Protein AF-A0ABC9Y5V4-F1 (afdb_monomer)

Radius of gyration: 34.17 Å; Cα contacts (8 Å, |Δi|>4): 520; chains: 1; bounding box: 62×55×101 Å

Secondary structure (DSSP, 8-state):
----TTEEEEEE-STTTTTS--EEEEETT-SPEEEEETTTTEEEEEEE--GGGSSS--TT--EEEEEE-TTSSEEEEEETTS-EEEEETTT--EEEESSSS-S-SS-EEEEEE-TTSSEEEEEETTSEEEEEETTT--EEEEEE-SS--------SS------B-SS-EEEEEE-TTSSEEEEEETT--SEEEEE-GGGTS-----PPPTTPPPPBPPP--SS---------------S----PPPPPS-TT--PPP-S-HHHHHHHHTHHHHHHHHS-SS-----SS--SS-PEE-SSS-EEPPPP---S-S-----GGGGS---HHHHHHHHHHHHS--------

InterPro domains:
  IPR001680 WD40 repeat [PS50082] (101-142)
  IPR001680 WD40 repeat [SM00320] (94-133)
  IPR001680 WD40 repeat [SM00320] (156-195)
  IPR007319 WDR36/Utp21, C-terminal domain [PF04192] (247-340)
  IPR015943 WD40/YVTN repeat-like-containing domain superfamily [G3DSA:2.130.10.10] (13-156)
  IPR015943 WD40/YVTN repeat-like-containing domain superfamily [G3DSA:2.130.10.10] (157-197)
  IPR036322 WD40-repeat-containing domain superfamily [SSF50978] (25-206)
  IPR059156 WDR36/Utp21, second beta-propeller domain [PF25168] (9-158)

Nearest PDB structures (foldseek):
  7mq8-assembly1_LT  TM=5.407E-01  e=1.534E-35  Homo sapiens
  7mqa-assembly1_LT  TM=5.163E-01  e=3.799E-36  Homo sapiens
  6b3x-assembly1_A  TM=6.199E-01  e=1.266E-08  Homo sapiens
  8ro1-assembly1_s  TM=6.916E-01  e=1.952E-07  Caenorhabditis elegans
  6zqc-assembly1_JC  TM=6.531E-01  e=9.726E-06  Saccharomyces cerevisiae S288C

Foldseek 3Di:
DQPDVFFPDKDFEDQCLPPFFGMWTWGPQAQWIWTHRPVVRGTGPETQHDPVCPPPPDPRKGWAEKDAANNSQKIWTWMQQQWIWIAGRNPSDTPDTADPPHNDRGGWQEWDAENVQQWIWTFGQQQKIWIAGRVVSDTPDIDGHPGGDNYDDDDRPDDAADAAEPFAWNDWDADVVRQWIWTDGPPDPDIFIDGDPVVPDDDDGDHDDPPDDHYYDYTDDPPPPPCPPPPPPPVPPPDPPPDDDDDDPDPPDDDDDPDPPCVVVCVVCVVVVVVVPQDPDHPDDPPDDPPDFDWQPDPDTDGDDDDDDDDDDDDDPDPVVNPDDDPVNVLVVVCVVVVDRDDDDDD

Sequence (347 aa):
MIVSKRSMCYIAEVAHQSDWDSIVACHQGYITCTTWNYQKTSMGAHKLRPEEFSKHKPIDMYATAVDITSCGNFAVIGLSTGQVDVYNMQSGIHRGRYGKERAHEGAIRGVAVDGLNQLVITAGSEGLIKFWKFKTKDLVYSTELSSSPSGILLHRDSLIDCFLVDSAAVSLTMSPTGDFLASTHVDDLGIYLWSNRSLYSLVSLRPLPADYEPSVETLPSTCPVQDVDVTGAEETCDEMIEYVSPEQLGEQLVTLSSLPESRWKNLLSLDVIKKKNKPKEPPKVPKSAPFFIPTLPGLIPRYIAPEEENDTQSKVVNLGVLAQKSDFYIHLEEALSTNECIFSEGD

Mean predicted aligned error: 17.26 Å

Solvent-accessible surface area (backbone atoms only — not comparable to full-atom values): 21814 Å² total; per-residue (Å²): 132,88,88,59,98,48,61,71,44,70,40,74,44,74,72,38,34,88,81,40,40,26,25,45,36,27,27,68,83,30,52,50,28,40,30,22,22,68,80,76,72,38,80,34,95,39,70,42,58,68,74,91,49,73,87,54,81,67,84,93,48,21,40,55,23,57,31,60,35,62,75,40,49,37,34,42,39,24,21,44,68,7,35,35,40,33,29,32,43,81,78,46,46,78,76,51,58,34,46,95,86,42,62,34,88,28,30,24,32,17,39,38,60,36,73,80,63,52,43,33,42,38,30,17,49,76,12,37,40,38,33,27,32,53,85,82,33,44,80,74,47,76,48,81,48,100,54,58,54,84,58,60,83,76,63,83,87,64,86,90,83,71,71,38,58,94,51,60,73,76,48,77,48,70,41,97,86,61,52,37,39,39,39,30,37,62,99,49,94,60,77,33,68,44,73,46,61,71,81,83,43,93,73,84,88,67,87,78,60,95,83,67,76,59,55,76,49,80,78,69,65,90,65,81,73,71,84,68,81,73,77,63,81,72,78,72,82,75,64,83,77,75,88,73,80,76,84,76,97,42,97,90,60,86,86,78,78,92,65,68,62,66,69,57,59,44,58,80,42,39,70,59,51,52,61,69,70,48,66,94,66,74,79,82,77,62,98,75,67,69,93,67,78,58,64,49,93,58,100,66,82,42,72,66,80,87,74,87,80,79,93,81,78,85,92,73,82,65,74,76,76,74,60,86,70,51,75,68,54,52,53,52,55,51,23,70,73,68,77,54,85,81,84,78,87,77,135

Organism: Grus japonensis (NCBI:txid30415)

pLDDT: mean 77.13, std 16.71, range [30.2, 96.19]

Structure (mmCIF, N/CA/C/O backbone):
data_AF-A0ABC9Y5V4-F1
#
_entry.id   AF-A0ABC9Y5V4-F1
#
loop_
_atom_site.group_PDB
_atom_site.id
_atom_site.type_symbol
_atom_site.label_atom_id
_atom_site.label_alt_id
_atom_site.label_comp_id
_atom_site.label_asym_id
_atom_site.label_entity_id
_atom_site.label_seq_id
_atom_site.pdbx_PDB_ins_code
_atom_site.Cartn_x
_atom_site.Cartn_y
_atom_site.Cartn_z
_atom_site.occupancy
_atom_site.B_iso_or_equiv
_atom_site.auth_seq_id
_atom_site.auth_comp_id
_atom_site.auth_asym_id
_atom_site.auth_atom_id
_atom_site.pdbx_PDB_model_num
ATOM 1 N N . MET A 1 1 ? 0.684 21.053 -8.980 1.00 34.81 1 MET A N 1
ATOM 2 C CA . MET A 1 1 ? -0.306 20.415 -9.877 1.00 34.81 1 MET A CA 1
ATOM 3 C C . MET A 1 1 ? 0.452 19.822 -11.062 1.00 34.81 1 MET A C 1
ATOM 5 O O . MET A 1 1 ? 0.948 20.582 -11.882 1.00 34.81 1 MET A O 1
ATOM 9 N N . ILE A 1 2 ? 0.655 18.500 -11.112 1.00 38.38 2 ILE A N 1
ATOM 10 C CA . ILE A 1 2 ? 1.314 17.850 -12.260 1.00 38.38 2 ILE A CA 1
ATOM 11 C C . ILE A 1 2 ? 0.287 17.786 -13.388 1.00 38.38 2 ILE A C 1
ATOM 13 O O . ILE A 1 2 ? -0.620 16.960 -13.369 1.00 38.38 2 ILE A O 1
ATOM 17 N N . VAL A 1 3 ? 0.396 18.692 -14.358 1.00 37.56 3 VAL A N 1
ATOM 18 C CA . VAL A 1 3 ? -0.490 18.714 -15.527 1.00 37.56 3 VAL A CA 1
ATOM 19 C C . VAL A 1 3 ? 0.106 17.808 -16.600 1.00 37.56 3 VAL A C 1
ATOM 21 O O . VAL A 1 3 ? 0.705 18.269 -17.568 1.00 37.56 3 VAL A O 1
ATOM 24 N N . SER A 1 4 ? -0.042 16.496 -16.431 1.00 43.62 4 SER A N 1
ATOM 25 C CA . SER A 1 4 ? 0.064 15.578 -17.564 1.00 43.62 4 SER A CA 1
ATOM 26 C C . SER A 1 4 ? -1.342 15.234 -18.026 1.00 43.62 4 SER A C 1
ATOM 28 O O . SER A 1 4 ? -2.118 14.631 -17.290 1.00 43.62 4 SER A O 1
ATOM 30 N N . LYS A 1 5 ? -1.672 15.591 -19.269 1.00 45.94 5 LYS A N 1
ATOM 31 C CA . LYS A 1 5 ? -2.989 15.335 -19.878 1.00 45.94 5 LYS A CA 1
ATOM 32 C C . LYS A 1 5 ? -3.332 13.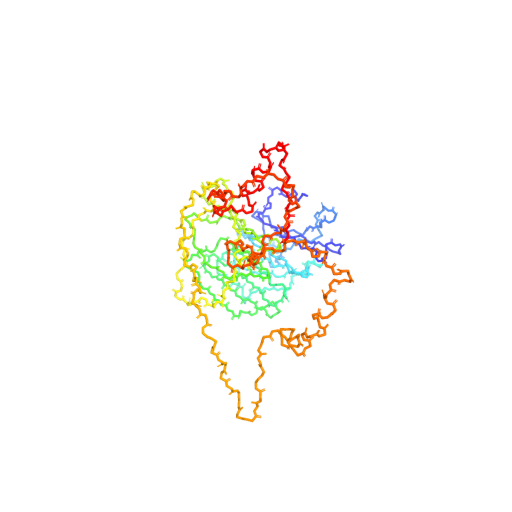839 -20.026 1.00 45.94 5 LYS A C 1
ATOM 34 O O . LYS A 1 5 ? -4.402 13.541 -20.545 1.00 45.94 5 LYS A O 1
ATOM 39 N N . ARG A 1 6 ? -2.436 12.913 -19.649 1.00 55.47 6 ARG A N 1
ATOM 40 C CA . ARG A 1 6 ? -2.600 11.454 -19.805 1.00 55.47 6 ARG A CA 1
ATOM 41 C C . ARG A 1 6 ? -1.906 10.619 -18.715 1.00 55.47 6 ARG A C 1
ATOM 43 O O . ARG A 1 6 ? -1.518 9.489 -19.002 1.00 55.47 6 ARG A O 1
ATOM 50 N N . SER A 1 7 ? -1.695 11.136 -17.503 1.00 57.56 7 SER A N 1
ATOM 51 C CA . SER A 1 7 ? -1.155 10.292 -16.421 1.00 57.56 7 SER A CA 1
ATOM 52 C C . SER A 1 7 ? -2.186 9.251 -15.984 1.00 57.56 7 SER A C 1
ATOM 54 O O . SER A 1 7 ? -3.308 9.615 -15.648 1.00 57.56 7 SER A O 1
ATOM 56 N N . MET A 1 8 ? -1.799 7.975 -15.992 1.00 75.62 8 MET A N 1
ATOM 57 C CA . MET A 1 8 ? -2.634 6.855 -15.542 1.00 75.62 8 MET A CA 1
ATOM 58 C C . MET A 1 8 ? -2.421 6.569 -14.053 1.00 75.62 8 MET A C 1
ATOM 60 O O . MET A 1 8 ? -3.376 6.328 -13.327 1.00 75.62 8 MET A O 1
ATOM 64 N N . CYS A 1 9 ? -1.173 6.639 -13.591 1.00 83.62 9 CYS A N 1
ATOM 65 C CA . CYS A 1 9 ? -0.812 6.528 -12.183 1.00 83.62 9 CYS A CA 1
ATOM 66 C C . CYS A 1 9 ? 0.469 7.326 -11.913 1.00 83.62 9 CYS A C 1
ATOM 68 O O . CYS A 1 9 ? 1.278 7.567 -12.817 1.00 83.62 9 CYS A O 1
ATOM 70 N N . TYR A 1 10 ? 0.640 7.784 -10.678 1.00 90.31 10 TYR A N 1
ATOM 71 C CA . TYR A 1 10 ? 1.857 8.445 -10.229 1.00 90.31 10 TYR A CA 1
ATOM 72 C C . TYR A 1 10 ? 2.089 8.148 -8.752 1.00 90.31 10 TYR A C 1
ATOM 74 O O . TYR A 1 10 ? 1.157 7.830 -8.020 1.00 90.31 10 TYR A O 1
ATOM 82 N N . ILE A 1 11 ? 3.336 8.289 -8.330 1.00 89.62 11 ILE A N 1
ATOM 83 C CA . ILE A 1 11 ? 3.777 8.113 -6.949 1.00 89.62 11 ILE A CA 1
ATOM 84 C C . ILE A 1 11 ? 4.765 9.239 -6.629 1.00 89.62 11 ILE A C 1
ATOM 86 O O . ILE A 1 11 ? 5.506 9.695 -7.508 1.00 89.62 11 ILE A O 1
ATOM 90 N N . ALA A 1 12 ? 4.746 9.722 -5.392 1.00 90.00 12 ALA A N 1
ATOM 91 C CA . ALA A 1 12 ? 5.609 10.791 -4.913 1.00 90.00 12 ALA A CA 1
ATOM 92 C C . ALA A 1 12 ? 6.214 10.396 -3.565 1.00 90.00 12 ALA A C 1
ATOM 94 O O . ALA A 1 12 ? 5.498 9.893 -2.705 1.00 90.00 12 ALA A O 1
ATOM 95 N N . GLU A 1 13 ? 7.506 10.660 -3.381 1.00 89.88 13 GLU A N 1
ATOM 96 C CA . GLU A 1 13 ? 8.216 10.397 -2.126 1.00 89.88 13 GLU A CA 1
ATOM 97 C C . GLU A 1 13 ? 8.983 11.629 -1.646 1.00 89.88 13 GLU A C 1
ATOM 99 O O . GLU A 1 13 ? 9.551 12.382 -2.435 1.00 89.88 13 GLU A O 1
ATOM 104 N N . VAL A 1 14 ? 9.009 11.855 -0.333 1.00 86.50 14 VAL A N 1
ATOM 105 C CA . VAL A 1 14 ? 9.511 13.125 0.232 1.00 86.50 14 VAL A CA 1
ATOM 106 C C . VAL A 1 14 ? 11.015 13.075 0.531 1.00 86.50 14 VAL A C 1
ATOM 108 O O . VAL A 1 14 ? 11.671 14.116 0.533 1.00 86.50 14 VAL A O 1
ATOM 111 N N . ALA A 1 15 ? 11.584 11.880 0.723 1.00 81.44 15 ALA A N 1
ATOM 112 C CA . ALA A 1 15 ? 12.920 11.676 1.294 1.00 81.44 15 ALA A CA 1
ATOM 113 C C . ALA A 1 15 ? 14.068 12.454 0.609 1.00 81.44 15 ALA A C 1
ATOM 115 O O . ALA A 1 15 ? 14.940 12.963 1.306 1.00 81.44 15 ALA A O 1
ATOM 116 N N . HIS A 1 16 ? 14.057 12.590 -0.724 1.00 79.31 16 HIS A N 1
ATOM 117 C CA . HIS A 1 16 ? 15.102 13.295 -1.496 1.00 79.31 16 HIS A CA 1
ATOM 118 C C . HIS A 1 16 ? 14.549 14.353 -2.459 1.00 79.31 16 HIS A C 1
ATOM 120 O O . HIS A 1 16 ? 15.116 14.610 -3.520 1.00 79.31 16 HIS A O 1
ATOM 126 N N . GLN A 1 17 ? 13.439 15.000 -2.098 1.00 79.81 17 GLN A N 1
ATOM 127 C CA . GLN A 1 17 ? 12.769 15.975 -2.970 1.00 79.81 17 GLN A CA 1
ATOM 128 C C . GLN A 1 17 ? 13.612 17.200 -3.377 1.00 79.81 17 GLN A C 1
ATOM 130 O O . GLN A 1 17 ? 13.260 17.874 -4.346 1.00 79.81 17 GLN A O 1
ATOM 135 N N . SER A 1 18 ? 14.684 17.517 -2.639 1.00 78.69 18 SER A N 1
ATOM 136 C CA . SER A 1 18 ? 15.618 18.610 -2.951 1.00 78.69 18 SER A CA 1
ATOM 137 C C . SER A 1 18 ? 16.750 18.204 -3.884 1.00 78.69 18 SER A C 1
ATOM 139 O O . SER A 1 18 ? 17.263 19.039 -4.629 1.00 78.69 18 SER A O 1
ATOM 141 N N . ASP A 1 19 ? 17.148 16.937 -3.829 1.00 82.94 19 ASP A N 1
ATOM 142 C CA . ASP A 1 19 ? 18.420 16.487 -4.387 1.00 82.94 19 ASP A CA 1
ATOM 143 C C . ASP A 1 19 ? 18.234 16.000 -5.827 1.00 82.94 19 ASP A C 1
ATOM 145 O O . ASP A 1 19 ? 19.038 16.314 -6.709 1.00 82.94 19 ASP A O 1
ATOM 149 N N . TRP A 1 20 ? 17.139 15.280 -6.087 1.00 86.38 20 TRP A N 1
ATOM 150 C CA . TRP A 1 20 ? 16.755 14.784 -7.410 1.00 86.38 20 TRP A CA 1
ATOM 151 C C . TRP A 1 20 ? 15.230 14.703 -7.570 1.00 86.38 20 TRP A C 1
ATOM 153 O O . TRP A 1 20 ? 14.462 15.220 -6.760 1.00 86.38 20 TRP A O 1
ATOM 163 N N . ASP A 1 21 ? 14.779 14.118 -8.679 1.00 90.19 21 ASP A N 1
ATOM 164 C CA . ASP A 1 21 ? 13.359 13.991 -8.996 1.00 90.19 21 ASP A CA 1
ATOM 165 C C . ASP A 1 21 ? 12.661 13.025 -8.023 1.00 90.19 21 ASP A C 1
ATOM 167 O O . ASP A 1 21 ? 13.031 11.857 -7.920 1.00 90.19 21 ASP A O 1
ATOM 171 N N . SER A 1 22 ? 11.632 13.504 -7.327 1.00 90.75 22 SER A N 1
ATOM 172 C CA . SER A 1 22 ? 10.925 12.776 -6.263 1.00 90.75 22 SER A CA 1
ATOM 173 C C . SER A 1 22 ? 9.612 12.124 -6.687 1.00 90.75 22 SER A C 1
ATOM 175 O O . SER A 1 22 ? 8.945 11.478 -5.880 1.00 90.75 22 SER A O 1
ATOM 177 N N . ILE A 1 23 ? 9.202 12.322 -7.937 1.00 93.06 23 ILE A N 1
ATOM 178 C CA . ILE A 1 23 ? 7.902 11.878 -8.437 1.00 93.06 23 ILE A CA 1
ATOM 179 C C . ILE A 1 23 ? 8.114 11.076 -9.710 1.00 93.06 23 ILE A C 1
ATOM 181 O O . ILE A 1 23 ? 8.861 11.492 -10.596 1.00 93.06 23 ILE A O 1
ATOM 185 N N . VAL A 1 24 ? 7.421 9.946 -9.828 1.00 93.56 24 VAL A N 1
ATOM 186 C CA . VAL A 1 24 ? 7.363 9.160 -11.062 1.00 93.56 24 VAL A CA 1
ATOM 187 C C . VAL A 1 24 ? 5.920 9.082 -11.527 1.00 93.56 24 VAL A C 1
ATOM 189 O O . VAL A 1 24 ? 5.020 8.785 -10.748 1.00 93.56 24 VAL A O 1
ATOM 192 N N . ALA A 1 25 ? 5.705 9.352 -12.813 1.00 91.94 25 ALA A N 1
ATOM 193 C CA . ALA A 1 25 ? 4.396 9.273 -13.444 1.00 91.94 25 ALA A CA 1
ATOM 194 C C . ALA A 1 25 ? 4.425 8.328 -14.650 1.00 91.94 25 ALA A C 1
ATOM 196 O O . ALA A 1 25 ? 5.297 8.442 -15.522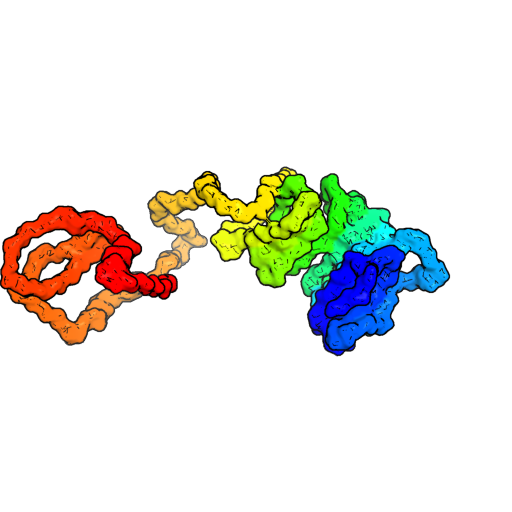 1.00 91.94 25 ALA A O 1
ATOM 197 N N . CYS A 1 26 ? 3.431 7.445 -14.708 1.00 90.62 26 CYS A N 1
ATOM 198 C CA . CYS A 1 26 ? 3.134 6.585 -15.846 1.00 90.62 26 CYS A CA 1
ATOM 199 C C . CYS A 1 26 ? 2.042 7.233 -16.695 1.00 90.62 26 CYS A C 1
ATOM 201 O O . CYS A 1 26 ? 1.034 7.712 -16.169 1.00 90.62 26 CYS A O 1
ATOM 203 N N . HIS A 1 27 ? 2.213 7.217 -18.016 1.00 89.38 27 HIS A N 1
ATOM 204 C CA . HIS A 1 27 ? 1.245 7.799 -18.947 1.00 89.38 27 HIS A CA 1
ATOM 205 C C . HIS A 1 27 ? 0.491 6.707 -19.696 1.00 89.38 27 HIS A C 1
ATOM 207 O O . HIS A 1 27 ? 1.076 5.708 -20.111 1.00 89.38 27 HIS A O 1
ATOM 213 N N . GLN A 1 28 ? -0.800 6.924 -19.921 1.00 86.31 28 GLN A N 1
ATOM 214 C CA . GLN A 1 28 ? -1.678 5.966 -20.579 1.00 86.31 28 GLN A CA 1
ATOM 215 C C . GLN A 1 28 ? -1.159 5.602 -21.979 1.00 86.31 28 GLN A C 1
ATOM 217 O O . GLN A 1 28 ? -0.995 6.471 -22.841 1.00 86.31 28 GLN A O 1
ATOM 222 N N . GLY A 1 29 ? -0.909 4.308 -22.204 1.00 83.12 29 GLY A N 1
ATOM 223 C CA . GLY A 1 29 ? -0.419 3.778 -23.481 1.00 83.12 29 GLY A CA 1
ATOM 224 C C . GLY A 1 29 ? 1.064 4.051 -23.769 1.00 83.12 29 GLY A C 1
ATOM 225 O O . GLY A 1 29 ? 1.518 3.839 -24.896 1.00 83.12 29 GLY A O 1
ATOM 226 N N . TYR A 1 30 ? 1.833 4.527 -22.784 1.00 86.06 30 TYR A N 1
ATOM 227 C CA . TYR A 1 30 ? 3.278 4.711 -22.906 1.00 86.06 30 TYR A CA 1
ATOM 228 C C . TYR A 1 30 ? 4.035 3.731 -22.008 1.00 86.06 30 TYR A C 1
ATOM 230 O O . TYR A 1 30 ? 3.714 3.541 -20.841 1.00 86.06 30 TYR A O 1
ATOM 238 N N . ILE A 1 31 ? 5.095 3.141 -22.560 1.00 87.25 31 ILE A N 1
ATOM 239 C CA . ILE A 1 31 ? 6.079 2.332 -21.822 1.00 87.25 31 ILE A CA 1
ATOM 240 C C . ILE A 1 31 ? 6.991 3.185 -20.931 1.00 87.25 31 ILE A C 1
ATOM 242 O O . ILE A 1 31 ? 7.535 2.708 -19.943 1.00 87.25 31 ILE A O 1
ATOM 246 N N . THR A 1 32 ? 7.192 4.447 -21.307 1.00 88.12 32 THR A N 1
ATOM 247 C CA . THR A 1 32 ? 8.135 5.337 -20.637 1.00 88.12 32 THR A CA 1
ATOM 248 C C . THR A 1 32 ? 7.473 6.023 -19.453 1.00 88.12 32 THR A C 1
ATOM 250 O O . THR A 1 32 ? 6.495 6.753 -19.634 1.00 88.12 32 THR A O 1
ATOM 253 N N . CYS A 1 33 ? 8.079 5.888 -18.279 1.00 91.50 33 CYS A N 1
ATOM 254 C CA . CYS A 1 33 ? 7.712 6.662 -17.100 1.00 91.50 33 CYS A CA 1
ATOM 255 C C . CYS A 1 33 ? 8.582 7.916 -17.018 1.00 91.50 33 CYS A C 1
ATOM 257 O O . CYS A 1 33 ? 9.793 7.882 -17.245 1.00 91.50 33 CYS A O 1
ATOM 259 N N . THR A 1 34 ? 7.964 9.052 -16.723 1.00 91.88 34 THR A N 1
ATOM 260 C CA . THR A 1 34 ? 8.674 10.332 -16.585 1.00 91.88 34 THR A CA 1
ATOM 261 C C . THR A 1 34 ? 8.928 10.621 -15.120 1.00 91.88 34 THR A C 1
ATOM 263 O O . THR A 1 34 ? 7.998 10.487 -14.320 1.00 91.88 34 THR A O 1
ATOM 266 N N . THR A 1 35 ? 10.132 11.077 -14.790 1.00 92.75 35 THR A N 1
ATOM 267 C CA . THR A 1 35 ? 10.416 11.642 -13.472 1.00 92.75 35 THR A CA 1
ATOM 268 C C . THR A 1 35 ? 9.991 13.111 -13.424 1.00 92.75 35 THR A C 1
ATOM 270 O O . THR A 1 35 ? 9.923 13.785 -14.456 1.00 92.75 35 THR A O 1
ATOM 273 N N . TRP A 1 36 ? 9.650 13.608 -12.239 1.00 91.56 36 TRP A N 1
ATOM 274 C CA . TRP A 1 36 ? 9.260 14.996 -11.998 1.00 91.56 36 TRP A CA 1
ATOM 275 C C . TRP A 1 36 ? 9.883 15.497 -10.702 1.00 91.56 36 TRP A C 1
ATOM 277 O O . TRP A 1 36 ? 9.963 14.774 -9.708 1.00 91.56 36 TRP A O 1
ATOM 287 N N . ASN A 1 37 ? 10.290 16.762 -10.715 1.00 89.31 37 ASN A N 1
ATOM 288 C CA . ASN A 1 37 ? 10.814 17.426 -9.537 1.00 89.31 37 ASN A CA 1
ATOM 289 C C . ASN A 1 37 ? 9.684 18.192 -8.841 1.00 89.31 37 ASN A C 1
ATOM 291 O O . ASN A 1 37 ? 9.084 19.092 -9.439 1.00 89.31 37 ASN A O 1
ATOM 295 N N . TYR A 1 38 ? 9.405 17.848 -7.582 1.00 87.00 38 TYR A N 1
ATOM 296 C CA . TYR A 1 38 ? 8.347 18.501 -6.813 1.00 87.00 38 TYR A CA 1
ATOM 297 C C . TYR A 1 38 ? 8.633 19.992 -6.580 1.00 87.00 38 TYR A C 1
ATOM 299 O O . TYR A 1 38 ? 7.778 20.828 -6.864 1.00 87.00 38 TYR A O 1
ATOM 307 N N . GLN A 1 39 ? 9.848 20.338 -6.140 1.00 86.88 39 GLN A N 1
ATOM 308 C CA . GLN A 1 39 ? 10.221 21.715 -5.788 1.00 86.88 39 GLN A CA 1
ATOM 309 C C . GLN A 1 39 ? 10.250 22.645 -6.999 1.00 86.88 39 GLN A C 1
ATOM 311 O O . GLN A 1 39 ? 9.763 23.771 -6.944 1.00 86.88 39 GLN A O 1
ATOM 316 N N . LYS A 1 40 ? 10.817 22.171 -8.113 1.00 86.31 40 LYS A N 1
ATOM 317 C CA . LYS A 1 40 ? 10.922 22.948 -9.355 1.00 86.31 40 LYS A CA 1
ATOM 318 C C . LYS A 1 40 ? 9.624 22.946 -10.154 1.00 86.31 40 LYS A C 1
ATOM 320 O O . LYS A 1 40 ? 9.511 23.685 -11.129 1.00 86.31 40 LYS A O 1
ATOM 325 N N . THR A 1 41 ? 8.641 22.129 -9.764 1.00 86.56 41 THR A N 1
ATOM 326 C CA . THR A 1 41 ? 7.363 21.953 -10.473 1.00 86.56 41 THR A CA 1
ATOM 327 C C . THR A 1 41 ? 7.542 21.647 -11.965 1.00 86.56 41 THR A C 1
ATOM 329 O O . THR A 1 41 ? 6.723 22.018 -12.803 1.00 86.56 41 THR A O 1
ATOM 332 N N . SER A 1 42 ? 8.639 20.974 -12.313 1.00 87.38 42 SER A N 1
ATOM 333 C CA . SER A 1 42 ? 9.061 20.739 -13.691 1.00 87.38 42 SER A CA 1
ATOM 334 C C . SER A 1 42 ? 9.227 19.252 -13.963 1.00 87.38 42 SER A C 1
ATOM 336 O O . SER A 1 42 ? 9.482 18.457 -13.054 1.00 87.38 42 SER A O 1
ATOM 338 N N . MET A 1 43 ? 9.118 18.878 -15.240 1.00 87.19 43 MET A N 1
ATOM 339 C CA . MET A 1 43 ? 9.521 17.543 -15.668 1.00 87.19 43 MET A CA 1
ATOM 340 C C . MET A 1 43 ? 11.001 17.348 -15.339 1.00 87.19 43 MET A C 1
ATOM 342 O O . MET A 1 43 ? 11.816 18.256 -15.516 1.00 87.19 43 MET A O 1
ATOM 346 N N . GLY A 1 44 ? 11.299 16.171 -14.812 1.00 84.94 44 GLY A N 1
ATOM 347 C CA . GLY A 1 44 ? 12.624 15.747 -14.423 1.00 84.94 44 GLY A CA 1
ATOM 348 C C . GLY A 1 44 ? 13.533 15.470 -15.614 1.00 84.94 44 GLY A C 1
ATOM 349 O O . GLY A 1 44 ? 13.122 15.528 -16.777 1.00 84.94 44 GLY A O 1
ATOM 350 N N . ALA A 1 45 ? 14.791 15.154 -15.320 1.00 83.25 45 ALA A N 1
ATOM 351 C CA . ALA A 1 45 ? 15.792 14.890 -16.353 1.00 83.25 45 ALA A CA 1
ATOM 352 C C . ALA A 1 45 ? 15.642 13.491 -16.975 1.00 83.25 45 ALA A C 1
ATOM 354 O O . ALA A 1 45 ? 16.078 13.261 -18.107 1.00 83.25 45 ALA A O 1
ATOM 355 N N . HIS A 1 46 ? 15.022 12.553 -16.254 1.00 87.88 46 HIS A N 1
ATOM 356 C CA . HIS A 1 46 ? 15.051 11.139 -16.597 1.00 87.88 46 HIS A CA 1
ATOM 357 C C . HIS A 1 46 ? 13.723 10.638 -17.176 1.00 87.88 46 HIS A C 1
ATOM 359 O O . HIS A 1 46 ? 12.616 10.959 -16.741 1.00 87.88 46 HIS A O 1
ATOM 365 N N . LYS A 1 47 ? 13.853 9.792 -18.199 1.00 89.75 47 LYS A N 1
ATOM 366 C CA . LYS A 1 47 ? 12.756 9.048 -18.817 1.00 89.75 47 LYS A CA 1
ATOM 367 C C . LYS A 1 47 ? 13.053 7.568 -18.645 1.00 89.75 47 LYS A C 1
ATOM 369 O O . LYS A 1 47 ? 13.859 7.012 -19.388 1.00 89.75 47 LYS A O 1
ATOM 374 N N . LEU A 1 48 ? 12.433 6.967 -17.638 1.00 90.12 48 LEU A N 1
ATOM 375 C CA . LEU A 1 48 ? 12.651 5.582 -17.251 1.00 90.12 48 LEU A CA 1
ATOM 376 C C . LEU A 1 48 ? 11.983 4.677 -18.287 1.00 90.12 48 LEU A C 1
ATOM 378 O O . LEU A 1 48 ? 10.773 4.755 -18.511 1.00 90.12 48 LEU A O 1
ATOM 382 N N . ARG A 1 49 ? 12.787 3.864 -18.969 1.00 84.31 49 ARG A N 1
ATOM 383 C CA . ARG A 1 49 ? 12.323 2.879 -19.949 1.00 84.31 49 ARG A CA 1
ATOM 384 C C . ARG A 1 49 ? 13.296 1.700 -20.002 1.00 84.31 49 ARG A C 1
ATOM 386 O O . ARG A 1 49 ? 14.496 1.935 -19.836 1.00 84.31 49 ARG A O 1
ATOM 393 N N . PRO A 1 50 ? 12.827 0.479 -20.303 1.00 79.94 50 PRO A N 1
ATOM 394 C CA . PRO A 1 50 ? 13.729 -0.659 -20.429 1.00 79.94 50 PRO A CA 1
ATOM 395 C C . PRO A 1 50 ? 14.643 -0.486 -21.650 1.00 79.94 50 PRO A C 1
ATOM 397 O O . PRO A 1 50 ? 14.187 -0.082 -22.726 1.00 79.94 50 PRO A O 1
ATOM 400 N N . GLU A 1 51 ? 15.936 -0.786 -21.496 1.00 70.56 51 GLU A N 1
ATOM 401 C CA . GLU A 1 51 ? 16.943 -0.589 -22.554 1.00 70.56 51 GLU A CA 1
ATOM 402 C C . GLU A 1 51 ? 16.671 -1.450 -23.798 1.00 70.56 51 GLU A C 1
ATOM 404 O O . GLU A 1 51 ? 16.912 -1.015 -24.929 1.00 70.56 51 GLU A O 1
ATOM 409 N N . GLU A 1 52 ? 16.082 -2.630 -23.586 1.00 67.88 52 GLU A N 1
ATOM 410 C CA . GLU A 1 52 ? 15.693 -3.616 -24.604 1.00 67.88 52 GLU A CA 1
ATOM 411 C C . GLU A 1 52 ? 14.801 -3.009 -25.705 1.00 67.88 52 GLU A C 1
ATOM 413 O O . GLU A 1 52 ? 14.901 -3.380 -26.874 1.00 67.88 52 GLU A O 1
ATOM 418 N N . PHE A 1 53 ? 13.990 -2.002 -25.364 1.00 64.81 53 PHE A N 1
ATOM 419 C CA . PHE A 1 53 ? 13.015 -1.382 -26.268 1.00 64.81 53 PHE A CA 1
ATOM 420 C C . PHE A 1 53 ? 13.441 0.006 -26.762 1.00 64.81 53 PHE A C 1
ATOM 422 O O . PHE A 1 53 ? 12.632 0.787 -27.266 1.00 64.81 53 PHE A O 1
ATOM 429 N N . SER A 1 54 ? 14.731 0.342 -26.645 1.00 58.88 54 SER A N 1
ATOM 430 C CA . SER A 1 54 ? 15.254 1.641 -27.084 1.00 58.88 54 SER A CA 1
ATOM 431 C C . SER A 1 54 ? 15.176 1.844 -28.607 1.00 58.88 54 SER A C 1
ATOM 433 O O . SER A 1 54 ? 15.063 2.985 -29.060 1.00 58.88 54 SER A O 1
ATOM 435 N N . LYS A 1 55 ? 15.206 0.751 -29.388 1.00 57.75 55 LYS A N 1
ATOM 436 C CA . LYS A 1 55 ? 15.327 0.766 -30.861 1.00 57.75 55 LYS A CA 1
ATOM 437 C C . LYS A 1 55 ? 14.031 0.435 -31.614 1.00 57.75 55 LYS A C 1
ATOM 439 O O . LYS A 1 55 ? 13.778 1.031 -32.655 1.00 57.75 55 LYS A O 1
ATOM 444 N N . HIS A 1 56 ? 13.202 -0.466 -31.087 1.00 57.72 56 HIS A N 1
ATOM 445 C CA . HIS A 1 56 ? 11.887 -0.800 -31.639 1.00 57.72 56 HIS A CA 1
ATOM 446 C C . HIS A 1 56 ? 10.834 -0.591 -30.561 1.00 57.72 56 HIS A C 1
ATOM 448 O O . HIS A 1 56 ? 10.987 -1.103 -29.457 1.00 57.72 56 HIS A O 1
ATOM 454 N N . LYS A 1 57 ? 9.779 0.166 -30.876 1.00 61.66 57 LYS A N 1
ATOM 455 C CA . LYS A 1 57 ? 8.649 0.358 -29.968 1.00 61.66 57 LYS A CA 1
ATOM 456 C C . LYS A 1 57 ? 7.750 -0.882 -30.074 1.00 61.66 57 LYS A C 1
ATOM 458 O O . LYS A 1 57 ? 7.108 -1.030 -31.115 1.00 61.66 57 LYS A O 1
ATOM 463 N N . PRO A 1 58 ? 7.724 -1.783 -29.077 1.00 63.81 58 PRO A N 1
ATOM 464 C CA . PRO A 1 58 ? 6.777 -2.888 -29.084 1.00 63.81 58 PRO A CA 1
ATOM 465 C C . PRO A 1 58 ? 5.351 -2.329 -29.122 1.00 63.81 58 PRO A C 1
ATOM 467 O O . PRO A 1 58 ? 5.036 -1.333 -28.464 1.00 63.81 58 PRO A O 1
ATOM 470 N N . ILE A 1 59 ? 4.513 -2.945 -29.949 1.00 63.56 59 ILE A N 1
ATOM 471 C CA . ILE A 1 59 ? 3.085 -2.638 -30.045 1.00 63.56 59 ILE A CA 1
ATOM 472 C C . ILE A 1 59 ? 2.424 -3.180 -28.761 1.00 63.56 59 ILE A C 1
ATOM 474 O O . ILE A 1 59 ? 2.782 -4.263 -28.310 1.00 63.56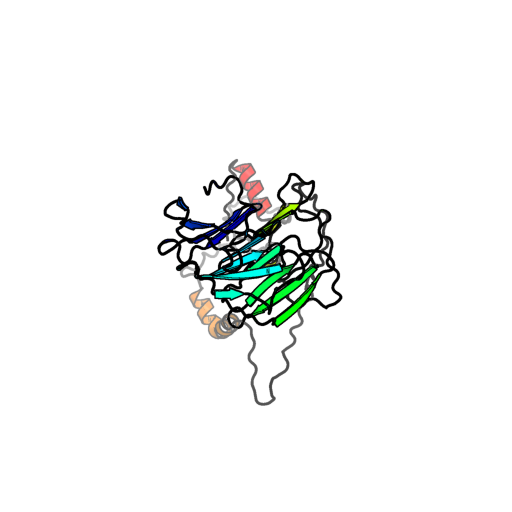 59 ILE A O 1
ATOM 478 N N . ASP A 1 60 ? 1.523 -2.406 -28.149 1.00 73.75 60 ASP A N 1
ATOM 479 C CA . ASP A 1 60 ? 0.748 -2.751 -26.934 1.00 73.75 60 ASP A CA 1
ATOM 480 C C . ASP A 1 60 ? 1.487 -2.936 -25.593 1.00 73.75 60 ASP A C 1
ATOM 482 O O . ASP A 1 60 ? 0.909 -3.388 -24.602 1.00 73.75 60 ASP A O 1
ATOM 486 N N . MET A 1 61 ? 2.735 -2.481 -25.487 1.00 85.38 61 MET A N 1
ATOM 487 C CA . MET A 1 61 ? 3.442 -2.456 -24.203 1.00 85.38 61 MET A CA 1
ATOM 488 C C . MET A 1 61 ? 3.383 -1.075 -23.539 1.00 85.38 61 MET A C 1
ATOM 490 O O . MET A 1 61 ? 3.820 -0.074 -24.114 1.00 85.38 61 MET A O 1
ATOM 494 N N . TYR A 1 62 ? 2.889 -1.020 -22.303 1.00 89.50 62 TYR A N 1
ATOM 495 C CA . TYR A 1 62 ? 2.786 0.212 -21.519 1.00 89.50 62 TYR A CA 1
ATOM 496 C C . TYR A 1 62 ? 3.021 -0.037 -20.026 1.00 89.50 62 TYR A C 1
ATOM 498 O O . TYR A 1 62 ? 2.891 -1.162 -19.544 1.00 89.50 62 TYR A O 1
ATOM 506 N N . ALA A 1 63 ? 3.407 1.013 -19.301 1.00 91.94 63 ALA A N 1
ATOM 507 C CA . ALA A 1 63 ? 3.554 0.967 -17.851 1.00 91.94 63 ALA A CA 1
ATOM 508 C C . ALA A 1 63 ? 2.177 1.031 -17.182 1.00 91.94 63 ALA A C 1
ATOM 510 O O . ALA A 1 63 ? 1.352 1.877 -17.533 1.00 91.94 63 ALA A O 1
ATOM 511 N N . THR A 1 64 ? 1.931 0.127 -16.237 1.00 92.06 64 THR A N 1
ATOM 512 C CA . THR A 1 64 ? 0.633 -0.031 -15.564 1.00 92.06 64 THR A CA 1
ATOM 513 C C . THR A 1 64 ? 0.683 0.400 -14.105 1.00 92.06 64 THR A C 1
ATOM 515 O O . THR A 1 64 ? -0.248 1.040 -13.623 1.00 92.06 64 THR A O 1
ATOM 518 N N . ALA A 1 65 ? 1.777 0.091 -13.411 1.00 92.56 65 ALA A N 1
ATOM 519 C CA . ALA A 1 65 ? 1.954 0.368 -11.993 1.00 92.56 65 ALA A CA 1
ATOM 520 C C . ALA A 1 65 ? 3.354 0.922 -11.727 1.00 92.56 65 ALA A C 1
ATOM 522 O O . ALA A 1 65 ? 4.314 0.596 -12.430 1.00 92.56 65 ALA A O 1
ATOM 523 N N . VAL A 1 66 ? 3.476 1.755 -10.701 1.00 94.25 66 VAL A N 1
ATOM 524 C CA . VAL A 1 66 ? 4.751 2.320 -10.269 1.00 94.25 66 VAL A CA 1
ATOM 525 C C . VAL A 1 66 ? 4.755 2.501 -8.766 1.00 94.25 66 VAL A C 1
ATOM 527 O O . VAL A 1 66 ? 3.734 2.869 -8.194 1.00 94.25 66 VAL A O 1
ATOM 530 N N . ASP A 1 67 ? 5.914 2.282 -8.161 1.00 94.38 67 ASP A N 1
ATOM 531 C CA . ASP A 1 67 ? 6.165 2.613 -6.767 1.00 94.38 67 ASP A CA 1
ATOM 532 C C . ASP A 1 67 ? 7.597 3.136 -6.575 1.00 94.38 67 ASP A C 1
ATOM 534 O O . ASP A 1 67 ? 8.485 2.875 -7.396 1.00 94.38 67 ASP A O 1
ATOM 538 N N . ILE A 1 68 ? 7.830 3.898 -5.507 1.00 93.75 68 ILE A N 1
ATOM 539 C CA . ILE A 1 68 ? 9.148 4.414 -5.123 1.00 93.75 68 ILE A CA 1
ATOM 540 C C . ILE A 1 68 ? 9.487 3.887 -3.730 1.00 93.75 68 ILE A C 1
ATOM 542 O O . ILE A 1 68 ? 8.668 3.881 -2.819 1.00 93.75 68 ILE A O 1
ATOM 546 N N . THR A 1 69 ? 10.739 3.472 -3.550 1.00 93.62 69 THR A N 1
ATOM 547 C CA . THR A 1 69 ? 11.275 3.103 -2.233 1.00 93.62 69 THR A CA 1
ATOM 548 C C . THR A 1 69 ? 11.130 4.246 -1.231 1.00 93.62 69 THR A C 1
ATOM 550 O O . THR A 1 69 ? 11.401 5.390 -1.589 1.00 93.62 69 THR A O 1
ATOM 553 N N . SER A 1 70 ? 10.880 3.944 0.042 1.00 88.69 70 SER A N 1
ATOM 554 C CA . SER A 1 70 ? 10.817 4.935 1.136 1.00 88.69 70 SER A CA 1
ATOM 555 C C . SER A 1 70 ? 12.022 5.883 1.190 1.00 88.69 70 SER A C 1
ATOM 557 O O . SER A 1 70 ? 11.903 7.058 1.520 1.00 88.69 70 SER A O 1
ATOM 559 N N . CYS A 1 71 ? 13.202 5.379 0.826 1.00 89.44 71 CYS A N 1
ATOM 560 C CA . CYS A 1 71 ? 14.432 6.154 0.781 1.00 89.44 71 CYS A CA 1
ATOM 561 C C . CYS A 1 71 ? 14.600 6.978 -0.504 1.00 89.44 71 CYS A C 1
ATOM 563 O O . CYS A 1 71 ? 15.689 7.476 -0.728 1.00 89.44 71 CYS A O 1
ATOM 565 N N . GLY A 1 72 ? 13.609 7.060 -1.397 1.00 90.31 72 GLY A N 1
ATOM 566 C CA . GLY A 1 72 ? 13.634 7.880 -2.618 1.00 90.31 72 GLY A CA 1
ATOM 567 C C . GLY A 1 72 ? 14.707 7.531 -3.663 1.00 90.31 72 GLY A C 1
ATOM 568 O O . GLY A 1 72 ? 14.884 8.279 -4.623 1.00 90.31 72 GLY A O 1
ATOM 569 N N . ASN A 1 73 ? 15.444 6.428 -3.494 1.00 92.69 73 ASN A N 1
ATOM 570 C CA . ASN A 1 73 ? 16.595 6.083 -4.337 1.00 92.69 73 ASN A CA 1
ATOM 571 C C . ASN A 1 73 ? 16.235 5.222 -5.547 1.00 92.69 73 ASN A C 1
ATOM 573 O O . ASN A 1 73 ? 16.922 5.280 -6.573 1.00 92.69 73 ASN A O 1
ATOM 577 N N . PHE A 1 74 ? 15.198 4.395 -5.432 1.00 94.44 74 PHE A N 1
ATOM 578 C CA . PHE A 1 74 ? 14.807 3.473 -6.487 1.00 94.44 74 PHE A CA 1
ATOM 579 C C . PHE A 1 74 ? 13.322 3.595 -6.804 1.00 94.44 74 PHE A C 1
ATOM 581 O O . PHE A 1 74 ? 12.492 3.712 -5.907 1.00 94.44 74 PHE A O 1
ATOM 588 N N . ALA A 1 75 ? 13.004 3.520 -8.092 1.00 95.00 75 ALA A N 1
ATOM 589 C CA . ALA A 1 75 ? 11.646 3.335 -8.574 1.00 95.00 75 ALA A CA 1
ATOM 590 C C . ALA A 1 75 ? 11.488 1.927 -9.128 1.00 95.00 75 ALA A C 1
ATOM 592 O O . ALA A 1 75 ? 12.367 1.423 -9.833 1.00 95.00 75 ALA A O 1
ATOM 593 N N . VAL A 1 76 ? 10.351 1.318 -8.828 1.00 95.56 76 VAL A N 1
ATOM 594 C CA . VAL A 1 76 ? 9.943 0.021 -9.349 1.00 95.56 76 VAL A CA 1
ATOM 595 C C . VAL A 1 76 ? 8.762 0.245 -10.282 1.00 95.56 76 VAL A C 1
ATOM 597 O O . VAL A 1 76 ? 7.779 0.877 -9.909 1.00 95.56 76 VAL A O 1
ATOM 600 N N . ILE A 1 77 ? 8.868 -0.241 -11.515 1.00 94.94 77 ILE A N 1
ATOM 601 C CA . ILE A 1 77 ? 7.868 -0.034 -12.565 1.00 94.94 77 ILE A CA 1
ATOM 602 C C . ILE A 1 77 ? 7.359 -1.392 -13.033 1.00 94.94 77 ILE A C 1
ATOM 604 O O . ILE A 1 77 ? 8.146 -2.246 -13.441 1.00 94.94 77 ILE A O 1
ATOM 608 N N . GLY A 1 78 ? 6.040 -1.567 -12.996 1.00 94.44 78 GLY A N 1
ATOM 609 C CA . GLY A 1 78 ? 5.321 -2.708 -13.547 1.00 94.44 78 GLY A CA 1
ATOM 610 C C . GLY A 1 78 ? 4.795 -2.419 -14.952 1.00 94.44 78 GLY A C 1
ATOM 611 O O . GLY A 1 78 ? 4.276 -1.336 -15.233 1.00 94.44 78 GLY A O 1
ATOM 612 N N . LEU A 1 79 ? 4.935 -3.399 -15.839 1.00 92.31 79 LEU A N 1
ATOM 613 C CA . LEU A 1 79 ? 4.562 -3.306 -17.248 1.00 92.31 79 LEU A CA 1
ATOM 614 C C . LEU A 1 79 ? 3.355 -4.200 -17.567 1.00 92.31 79 LEU A C 1
ATOM 616 O O . LEU A 1 79 ? 3.106 -5.211 -16.905 1.00 92.31 79 LEU A O 1
ATOM 620 N N . SER A 1 80 ? 2.639 -3.876 -18.647 1.00 92.38 80 SER A N 1
ATOM 621 C CA . SER A 1 80 ? 1.506 -4.668 -19.151 1.00 92.38 80 SER A CA 1
ATOM 622 C C . SER A 1 80 ? 1.888 -6.087 -19.596 1.00 92.38 80 SER A C 1
ATOM 624 O O . SER A 1 80 ? 1.022 -6.944 -19.724 1.00 92.38 80 SER A O 1
ATOM 626 N N . THR A 1 81 ? 3.179 -6.354 -19.800 1.00 90.00 81 THR A N 1
ATOM 627 C CA . THR A 1 81 ? 3.732 -7.656 -20.208 1.00 90.00 81 THR A CA 1
ATOM 628 C C . THR A 1 81 ? 4.124 -8.560 -19.033 1.00 90.00 81 THR A C 1
ATOM 630 O O . THR A 1 81 ? 4.677 -9.636 -19.260 1.00 90.00 81 THR A O 1
ATOM 633 N N . GLY A 1 82 ? 3.916 -8.117 -17.787 1.00 91.25 82 GLY A N 1
ATOM 634 C CA . GLY A 1 82 ? 4.294 -8.870 -16.583 1.00 91.25 82 GLY A CA 1
ATOM 635 C C . GLY A 1 82 ? 5.749 -8.680 -16.140 1.00 91.25 82 GLY A C 1
ATOM 636 O O . GLY A 1 82 ? 6.220 -9.325 -15.198 1.00 91.25 82 GLY A O 1
ATOM 637 N N . GLN A 1 83 ? 6.487 -7.791 -16.808 1.00 92.38 83 GLN A N 1
ATOM 638 C CA . GLN A 1 83 ? 7.834 -7.390 -16.405 1.00 92.38 83 GLN A CA 1
ATOM 639 C C . GLN A 1 83 ? 7.779 -6.342 -15.289 1.00 92.38 83 GLN A C 1
ATOM 641 O O . GLN A 1 83 ? 6.947 -5.433 -15.317 1.00 92.38 83 GLN A O 1
ATOM 646 N N . VAL A 1 84 ? 8.693 -6.461 -14.324 1.00 94.94 84 VAL A N 1
ATOM 647 C CA . VAL A 1 84 ? 8.853 -5.498 -13.229 1.00 94.94 84 VAL A CA 1
ATOM 648 C C . VAL A 1 84 ? 10.318 -5.089 -13.152 1.00 94.94 84 VAL A C 1
ATOM 650 O O . VAL A 1 84 ? 11.185 -5.907 -12.839 1.00 94.94 84 VAL A O 1
ATOM 653 N N . ASP A 1 85 ? 10.587 -3.825 -13.457 1.00 93.94 85 ASP A N 1
ATOM 654 C CA . ASP A 1 85 ? 11.930 -3.270 -13.598 1.00 93.94 85 ASP A CA 1
ATOM 655 C C . ASP A 1 85 ? 12.236 -2.255 -12.492 1.00 93.94 85 ASP A C 1
ATOM 657 O O . ASP A 1 85 ? 11.374 -1.476 -12.090 1.00 93.94 85 ASP A O 1
ATOM 661 N N . VAL A 1 86 ? 13.488 -2.236 -12.029 1.00 95.00 86 VAL A N 1
ATOM 662 C CA . VAL A 1 86 ? 13.971 -1.308 -10.997 1.00 95.00 86 VAL A CA 1
ATOM 663 C C . VAL A 1 86 ? 14.930 -0.301 -11.613 1.00 95.00 86 VAL A C 1
ATOM 665 O O . VAL A 1 86 ? 15.891 -0.683 -12.283 1.00 95.00 86 VAL A O 1
ATOM 668 N N . TYR A 1 87 ? 14.727 0.978 -11.327 1.00 95.12 87 TYR A N 1
ATOM 669 C CA . TYR A 1 87 ? 15.564 2.079 -11.795 1.00 95.12 87 TYR A CA 1
ATOM 670 C C . TYR A 1 87 ? 16.107 2.872 -10.617 1.00 95.12 87 TYR A C 1
ATOM 672 O O . TYR A 1 87 ? 15.439 3.028 -9.600 1.00 95.12 87 TYR A O 1
ATOM 680 N N . ASN A 1 88 ? 17.324 3.389 -10.754 1.00 93.88 88 ASN A N 1
ATOM 681 C CA . ASN A 1 88 ? 17.848 4.372 -9.816 1.00 93.88 88 ASN A CA 1
ATOM 682 C C . ASN A 1 88 ? 17.275 5.758 -10.156 1.00 93.88 88 ASN A C 1
ATOM 684 O O . ASN A 1 88 ? 17.374 6.193 -11.300 1.00 93.88 88 ASN A O 1
ATOM 688 N N . MET A 1 89 ? 16.701 6.441 -9.168 1.00 91.88 89 MET A N 1
ATOM 689 C CA . MET A 1 89 ? 16.037 7.737 -9.345 1.00 91.88 89 MET A CA 1
ATOM 690 C C . MET A 1 89 ? 17.005 8.896 -9.583 1.00 91.88 89 MET A C 1
ATOM 692 O O . MET A 1 89 ? 16.682 9.816 -10.328 1.00 91.88 89 MET A O 1
ATOM 696 N N . GLN A 1 90 ? 18.202 8.829 -9.001 1.00 91.38 90 GLN A N 1
ATOM 697 C CA . GLN A 1 90 ? 19.233 9.851 -9.157 1.00 91.38 90 GLN A CA 1
ATOM 698 C C . GLN A 1 90 ? 19.875 9.816 -10.550 1.00 91.38 90 GLN A C 1
ATOM 700 O O . GLN A 1 90 ? 20.173 10.864 -11.113 1.00 91.38 90 GLN A O 1
ATOM 705 N N . SER A 1 91 ? 20.147 8.623 -11.093 1.00 90.94 91 SER A N 1
ATOM 706 C CA . SER A 1 91 ? 20.864 8.474 -12.370 1.00 90.94 91 SER A CA 1
ATOM 707 C C . SER A 1 91 ? 19.986 8.065 -13.554 1.00 90.94 91 SER A C 1
ATOM 709 O O . SER A 1 91 ? 20.424 8.153 -14.700 1.00 90.94 91 SER A O 1
ATOM 711 N N . GLY A 1 92 ? 18.772 7.572 -13.304 1.00 89.81 92 GLY A N 1
ATOM 712 C CA . GLY A 1 92 ? 17.881 7.001 -14.317 1.00 89.81 92 GLY A CA 1
ATOM 713 C C . GLY A 1 92 ? 18.330 5.642 -14.872 1.00 89.81 92 GLY A C 1
ATOM 714 O O . GLY A 1 92 ? 17.740 5.157 -15.835 1.00 89.81 92 GLY A O 1
ATOM 715 N N . ILE A 1 93 ? 19.372 5.026 -14.300 1.00 91.50 93 ILE A N 1
ATOM 716 C CA . ILE A 1 93 ? 19.951 3.767 -14.794 1.00 91.50 93 ILE A CA 1
ATOM 717 C C . ILE A 1 93 ? 19.096 2.572 -14.350 1.00 91.50 93 ILE A C 1
ATOM 719 O O . ILE A 1 93 ? 18.717 2.477 -13.177 1.00 91.50 93 ILE A O 1
ATOM 723 N N . HIS A 1 94 ? 18.847 1.629 -15.267 1.00 92.88 94 HIS A N 1
ATOM 724 C CA . HIS A 1 94 ? 18.199 0.348 -14.965 1.00 92.88 94 HIS A CA 1
ATOM 725 C C . HIS A 1 94 ? 19.103 -0.511 -14.073 1.00 92.88 94 HIS A C 1
ATOM 727 O O . HIS A 1 94 ? 20.262 -0.773 -14.383 1.00 92.88 94 HIS A O 1
ATOM 733 N N . ARG A 1 95 ? 18.581 -0.932 -12.921 1.00 92.50 95 ARG A N 1
ATOM 734 C CA . ARG A 1 95 ? 19.290 -1.750 -11.924 1.00 92.50 95 ARG A CA 1
ATOM 735 C C . ARG A 1 95 ? 18.939 -3.232 -12.031 1.00 92.50 95 ARG A C 1
ATOM 737 O O . ARG A 1 95 ? 19.465 -4.035 -11.262 1.00 92.50 95 ARG A O 1
ATOM 744 N N . GLY A 1 96 ? 18.026 -3.608 -12.923 1.00 90.75 96 GLY A N 1
ATOM 745 C CA . GLY A 1 96 ? 17.627 -4.988 -13.207 1.00 90.75 96 GLY A CA 1
ATOM 746 C C . GLY A 1 96 ? 16.146 -5.268 -12.946 1.00 90.75 96 GLY A C 1
ATOM 747 O O . GLY A 1 96 ? 15.411 -4.401 -12.478 1.00 90.75 96 GLY A O 1
ATOM 748 N N . ARG A 1 97 ? 15.754 -6.520 -13.179 1.00 92.38 97 ARG A N 1
ATOM 749 C CA . ARG A 1 97 ? 14.367 -6.995 -13.258 1.00 92.38 97 ARG A CA 1
ATOM 750 C C . ARG A 1 97 ? 14.063 -8.061 -12.200 1.00 92.38 97 ARG A C 1
ATOM 752 O O . ARG A 1 97 ? 14.981 -8.760 -11.777 1.00 92.38 97 ARG A O 1
ATOM 759 N N . TYR A 1 98 ? 12.804 -8.173 -11.776 1.00 93.19 98 TYR A N 1
ATOM 760 C CA . TYR A 1 98 ? 12.335 -9.285 -10.937 1.00 93.19 98 TYR A CA 1
ATOM 761 C C . TYR A 1 98 ? 11.929 -10.496 -11.785 1.00 93.19 98 TYR A C 1
ATOM 763 O O . TYR A 1 98 ? 11.260 -10.354 -12.810 1.00 93.19 98 TYR A O 1
ATOM 771 N N . GLY A 1 99 ? 12.322 -11.691 -11.338 1.00 87.75 99 GLY A N 1
ATOM 772 C CA . GLY A 1 99 ? 12.183 -12.927 -12.111 1.00 87.75 99 GLY A CA 1
ATOM 773 C C . GLY A 1 99 ? 13.274 -13.099 -13.178 1.00 87.75 99 GLY A C 1
ATOM 774 O O . GLY A 1 99 ? 14.058 -12.193 -13.447 1.00 87.75 99 GLY A O 1
ATOM 775 N N . LYS A 1 100 ? 13.344 -14.294 -13.782 1.00 80.88 100 LYS A N 1
ATOM 776 C CA . LYS A 1 100 ? 14.361 -14.611 -14.806 1.00 80.88 100 LYS A CA 1
ATOM 777 C C . LYS A 1 100 ? 14.107 -13.888 -16.133 1.00 80.88 100 LYS A C 1
ATOM 779 O O . LYS A 1 100 ? 15.039 -13.357 -16.720 1.00 80.88 100 LYS A O 1
ATOM 784 N N . GLU A 1 101 ? 12.853 -13.851 -16.580 1.00 81.56 101 GLU A N 1
ATOM 785 C CA . GLU A 1 101 ? 12.441 -13.146 -17.808 1.00 81.56 101 GLU A CA 1
ATOM 786 C C . GLU A 1 101 ? 11.296 -12.162 -17.553 1.00 81.56 101 GLU A C 1
ATOM 788 O O . GLU A 1 101 ? 11.319 -11.024 -18.027 1.00 81.56 101 GLU A O 1
ATOM 793 N N . ARG A 1 102 ? 10.301 -12.599 -16.776 1.00 88.44 102 ARG A N 1
ATOM 794 C CA . ARG A 1 102 ? 9.148 -11.817 -16.328 1.00 88.44 102 ARG A CA 1
ATOM 795 C C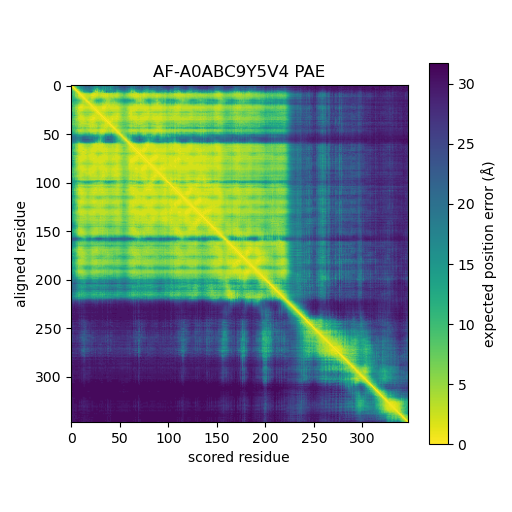 . ARG A 1 102 ? 8.769 -12.229 -14.903 1.00 88.44 102 ARG A C 1
ATOM 797 O O . ARG A 1 102 ? 9.042 -13.363 -14.501 1.00 88.44 102 ARG A O 1
ATOM 804 N N . ALA A 1 103 ? 8.172 -11.311 -14.148 1.00 91.50 103 ALA A N 1
ATOM 805 C CA . ALA A 1 103 ? 7.714 -11.572 -12.783 1.00 91.50 103 ALA A CA 1
ATOM 806 C C . ALA A 1 103 ? 6.352 -12.286 -12.789 1.00 91.50 103 ALA A C 1
ATOM 808 O O . ALA A 1 103 ? 6.109 -13.205 -12.002 1.00 91.50 103 ALA A O 1
ATOM 809 N N . HIS A 1 104 ? 5.492 -11.885 -13.722 1.00 94.19 104 HIS A N 1
ATOM 810 C CA . HIS A 1 104 ? 4.124 -12.354 -13.901 1.00 94.19 104 HIS A CA 1
ATOM 811 C C . HIS A 1 104 ? 3.883 -12.747 -15.362 1.00 94.19 104 HIS A C 1
ATOM 813 O O . HIS A 1 104 ? 4.604 -12.293 -16.255 1.00 94.19 104 HIS A O 1
ATOM 819 N N . GLU A 1 105 ? 2.909 -13.623 -15.608 1.00 91.56 105 GLU A N 1
ATOM 820 C CA . GLU A 1 105 ? 2.501 -13.965 -16.980 1.00 91.56 105 GLU A CA 1
ATOM 821 C C . GLU A 1 105 ? 1.518 -12.938 -17.546 1.00 91.56 105 GLU A C 1
ATOM 823 O O . GLU A 1 105 ? 1.536 -12.671 -18.750 1.00 91.56 105 GLU A O 1
ATOM 828 N N . GLY A 1 106 ? 0.699 -12.347 -16.672 1.00 91.19 106 GLY A N 1
ATOM 829 C CA . GLY A 1 106 ? -0.257 -11.302 -16.994 1.00 91.19 106 GLY A CA 1
ATOM 830 C C . GLY A 1 106 ? 0.271 -9.887 -16.763 1.00 91.19 106 GLY A C 1
ATOM 831 O O . GLY A 1 106 ? 1.417 -9.660 -16.371 1.00 91.19 106 GLY A O 1
ATOM 832 N N . ALA A 1 107 ? -0.598 -8.907 -17.002 1.00 92.94 107 ALA A N 1
ATOM 833 C CA . ALA A 1 107 ? -0.290 -7.501 -16.784 1.00 92.94 107 ALA A CA 1
ATOM 834 C C . ALA A 1 107 ? -0.143 -7.203 -15.290 1.00 92.94 107 ALA A C 1
ATOM 836 O O . ALA A 1 107 ? -0.972 -7.624 -14.483 1.00 92.94 107 ALA A O 1
ATOM 837 N N . ILE A 1 108 ? 0.871 -6.420 -14.921 1.00 95.25 108 ILE A N 1
ATOM 838 C CA . ILE A 1 108 ? 1.044 -5.997 -13.530 1.00 95.25 108 ILE A CA 1
ATOM 839 C C . ILE A 1 108 ? -0.082 -5.030 -13.156 1.00 95.25 108 ILE A C 1
ATOM 841 O O . ILE A 1 108 ? -0.301 -4.034 -13.845 1.00 95.25 108 ILE A O 1
ATOM 845 N N . ARG A 1 109 ? -0.795 -5.315 -12.068 1.00 93.62 109 ARG A N 1
ATOM 846 C CA . ARG A 1 109 ? -1.902 -4.500 -11.542 1.00 93.62 109 ARG A CA 1
ATOM 847 C C . ARG A 1 109 ? -1.476 -3.602 -10.393 1.00 93.62 109 ARG A C 1
ATOM 849 O O . ARG A 1 109 ? -2.006 -2.509 -10.243 1.00 93.62 109 ARG A O 1
ATOM 856 N N . GLY A 1 110 ? -0.483 -4.030 -9.625 1.00 93.38 110 GLY A N 1
ATOM 857 C CA . GLY A 1 110 ? 0.047 -3.260 -8.510 1.00 93.38 110 GLY A CA 1
ATOM 858 C C . GLY A 1 110 ? 1.482 -3.649 -8.203 1.00 93.38 110 GLY A C 1
ATOM 859 O O . GLY A 1 110 ? 1.884 -4.799 -8.395 1.00 93.38 110 GLY A O 1
ATOM 860 N N . VAL A 1 111 ? 2.246 -2.673 -7.731 1.00 95.25 111 VAL A N 1
ATOM 861 C CA . VAL A 1 111 ? 3.592 -2.853 -7.193 1.00 95.25 111 VAL A CA 1
ATOM 862 C C . VAL A 1 111 ? 3.639 -2.080 -5.888 1.00 95.25 111 VAL A C 1
ATOM 864 O O . VAL A 1 111 ? 3.153 -0.955 -5.841 1.00 95.25 111 VAL A O 1
ATOM 867 N N . ALA A 1 112 ? 4.212 -2.682 -4.854 1.00 93.94 112 ALA A N 1
ATOM 868 C CA . ALA A 1 112 ? 4.466 -2.016 -3.591 1.00 93.94 112 ALA A CA 1
ATOM 869 C C . ALA A 1 112 ? 5.820 -2.441 -3.019 1.00 93.94 112 ALA A C 1
ATOM 871 O O . ALA A 1 112 ? 6.205 -3.607 -3.111 1.00 93.94 112 ALA A O 1
ATOM 872 N N . VAL A 1 113 ? 6.536 -1.503 -2.414 1.00 93.38 113 VAL A N 1
ATOM 873 C CA . VAL A 1 113 ? 7.821 -1.721 -1.753 1.00 93.38 113 VAL A CA 1
ATOM 874 C C . VAL A 1 113 ? 7.675 -1.455 -0.261 1.00 93.38 113 VAL A C 1
ATOM 876 O O . VAL A 1 113 ? 7.050 -0.482 0.166 1.00 93.38 113 VAL A O 1
ATOM 879 N N . ASP A 1 114 ? 8.265 -2.329 0.548 1.00 90.88 114 ASP A N 1
ATOM 880 C CA . ASP A 1 114 ? 8.273 -2.167 1.996 1.00 90.88 114 ASP A CA 1
ATOM 881 C C . ASP A 1 114 ? 9.073 -0.931 2.455 1.00 90.88 114 ASP A C 1
ATOM 883 O O . ASP A 1 114 ? 9.962 -0.414 1.775 1.00 90.88 114 ASP A O 1
ATOM 887 N N . GLY A 1 115 ? 8.790 -0.453 3.671 1.00 86.44 115 GLY A N 1
ATOM 888 C CA . GLY A 1 115 ? 9.489 0.707 4.235 1.00 86.44 115 GLY A CA 1
ATOM 889 C C . GLY A 1 115 ? 10.995 0.488 4.448 1.00 86.44 115 GLY A C 1
ATOM 890 O O . GLY A 1 115 ? 11.752 1.458 4.490 1.00 86.44 115 GLY A O 1
ATOM 891 N N . LEU A 1 116 ? 11.442 -0.769 4.550 1.00 88.88 116 LEU A N 1
ATOM 892 C CA . LEU A 1 116 ? 12.831 -1.149 4.833 1.00 88.88 116 LEU A CA 1
ATOM 893 C C . LEU A 1 116 ? 13.645 -1.517 3.580 1.00 88.88 116 LEU A C 1
ATOM 895 O O . LEU A 1 116 ? 14.842 -1.798 3.691 1.00 88.88 116 LEU A O 1
ATOM 899 N N . ASN A 1 117 ? 13.032 -1.502 2.396 1.00 89.31 117 ASN A N 1
ATOM 900 C CA . ASN A 1 117 ? 13.616 -1.949 1.129 1.00 89.31 117 ASN A CA 1
ATOM 901 C C . ASN A 1 117 ? 14.166 -3.388 1.193 1.00 89.31 117 ASN A C 1
ATOM 903 O O . ASN A 1 117 ? 15.259 -3.678 0.688 1.00 89.31 117 ASN A O 1
ATOM 907 N N . GLN A 1 118 ? 13.443 -4.295 1.852 1.00 91.94 118 GLN A N 1
ATOM 908 C CA . GLN A 1 118 ? 13.755 -5.722 1.918 1.00 91.94 118 GLN A CA 1
ATOM 909 C C . GLN A 1 118 ? 12.864 -6.544 0.994 1.00 91.94 118 GLN A C 1
ATOM 911 O O . GLN A 1 118 ? 13.363 -7.488 0.372 1.00 91.94 118 GLN A O 1
ATOM 916 N N . LEU A 1 119 ? 11.590 -6.174 0.877 1.00 93.81 119 LEU A N 1
ATOM 917 C CA . LEU A 1 119 ? 10.575 -6.887 0.115 1.00 93.81 119 LEU A CA 1
ATOM 918 C C . LEU A 1 119 ? 9.880 -5.987 -0.908 1.00 93.81 119 LEU A C 1
ATOM 920 O O . LEU A 1 119 ? 9.573 -4.825 -0.654 1.00 93.81 119 LEU A O 1
ATOM 924 N N . VAL A 1 120 ? 9.597 -6.570 -2.068 1.00 95.25 120 VAL A N 1
ATOM 925 C CA . VAL A 1 120 ? 8.725 -5.997 -3.093 1.00 95.25 120 VAL A CA 1
ATOM 926 C C . VAL A 1 120 ? 7.558 -6.937 -3.305 1.00 95.25 120 VAL A C 1
ATOM 928 O O . VAL A 1 120 ? 7.746 -8.140 -3.467 1.00 95.25 120 VAL A O 1
ATOM 931 N N . ILE A 1 121 ? 6.359 -6.378 -3.310 1.00 95.25 121 ILE A N 1
ATOM 932 C CA . ILE A 1 121 ? 5.105 -7.083 -3.518 1.00 95.25 121 ILE A CA 1
ATOM 933 C C . ILE A 1 121 ? 4.595 -6.698 -4.901 1.00 95.25 121 ILE A C 1
ATOM 935 O O . ILE A 1 121 ? 4.512 -5.517 -5.240 1.00 95.25 121 ILE A O 1
ATOM 939 N N . THR A 1 122 ? 4.265 -7.692 -5.716 1.00 96.00 122 THR A N 1
ATOM 940 C CA . THR A 1 122 ? 3.725 -7.478 -7.060 1.00 96.00 122 THR A CA 1
ATOM 941 C C . THR A 1 122 ? 2.430 -8.260 -7.230 1.00 96.00 122 THR A C 1
ATOM 943 O O . THR A 1 122 ? 2.361 -9.429 -6.856 1.00 96.00 122 THR A O 1
ATOM 946 N N . ALA A 1 123 ? 1.415 -7.619 -7.808 1.00 95.62 123 ALA A N 1
ATOM 947 C CA . ALA A 1 123 ? 0.154 -8.245 -8.203 1.00 95.62 123 ALA A CA 1
ATOM 948 C C . ALA A 1 123 ? 0.067 -8.332 -9.724 1.00 95.62 123 ALA A C 1
ATOM 950 O O . ALA A 1 123 ? 0.226 -7.320 -10.413 1.00 95.62 123 ALA A O 1
ATOM 951 N N . GLY A 1 124 ? -0.245 -9.519 -10.234 1.00 95.25 124 GLY A N 1
ATOM 952 C CA . GLY A 1 124 ? -0.517 -9.760 -11.649 1.00 95.25 124 GLY A CA 1
ATOM 953 C C . GLY A 1 124 ? -2.007 -9.940 -11.937 1.00 95.25 124 GLY A C 1
ATOM 954 O O . GLY A 1 124 ? -2.784 -10.305 -11.057 1.00 95.25 124 GLY A O 1
ATOM 955 N N . SER A 1 125 ? -2.414 -9.708 -13.186 1.00 93.94 125 SER A N 1
ATOM 956 C CA . SER A 1 125 ? -3.790 -9.932 -13.647 1.00 93.94 125 SER A CA 1
ATOM 957 C C . SER A 1 125 ? -4.205 -11.404 -13.648 1.00 93.94 125 SER A C 1
ATOM 959 O O . SER A 1 125 ? -5.384 -11.707 -13.771 1.00 93.94 125 SER A O 1
ATOM 961 N N . GLU A 1 126 ? -3.247 -12.322 -13.541 1.00 92.81 126 GLU A N 1
ATOM 962 C CA . GLU A 1 126 ? -3.507 -13.753 -13.386 1.00 92.81 126 GLU A CA 1
ATOM 963 C C . GLU A 1 126 ? -4.039 -14.143 -11.994 1.00 92.81 126 GLU A C 1
ATOM 965 O O . GLU A 1 126 ? -4.265 -15.320 -11.752 1.00 92.81 126 GLU A O 1
ATOM 970 N N . GLY A 1 127 ? -4.215 -13.186 -11.073 1.00 92.31 127 GLY A N 1
ATOM 971 C CA . GLY A 1 127 ? -4.666 -13.479 -9.709 1.00 92.31 127 GLY A CA 1
ATOM 972 C C . GLY A 1 127 ? -3.538 -13.879 -8.758 1.00 92.31 127 GLY A C 1
ATOM 973 O O . GLY A 1 127 ? -3.805 -14.406 -7.691 1.00 92.31 127 GLY A O 1
ATOM 974 N N . LEU A 1 128 ? -2.272 -13.635 -9.105 1.00 94.31 128 LEU A N 1
ATOM 975 C CA . LEU A 1 128 ? -1.132 -13.966 -8.243 1.00 94.31 128 LEU A CA 1
ATOM 976 C C . LEU A 1 128 ? -0.576 -12.726 -7.545 1.00 94.31 128 LEU A C 1
ATOM 978 O O . LEU A 1 128 ? -0.302 -11.714 -8.198 1.00 94.31 128 LEU A O 1
ATOM 982 N N . ILE A 1 129 ? -0.302 -12.853 -6.245 1.00 94.75 129 ILE A N 1
ATOM 983 C CA . ILE A 1 129 ? 0.548 -11.924 -5.495 1.00 94.75 129 ILE A CA 1
ATOM 984 C C . ILE A 1 129 ? 1.880 -12.615 -5.210 1.00 94.75 129 ILE A C 1
ATOM 986 O O . ILE A 1 129 ? 1.929 -13.697 -4.625 1.00 94.75 129 ILE A O 1
ATOM 990 N N . LYS A 1 130 ? 2.979 -11.974 -5.609 1.00 95.50 130 LYS A N 1
ATOM 991 C CA . LYS A 1 130 ? 4.339 -12.480 -5.410 1.00 95.50 130 LYS A CA 1
ATOM 992 C C . LYS A 1 130 ? 5.148 -11.538 -4.532 1.00 95.50 130 LYS A C 1
ATOM 994 O O . LYS A 1 130 ? 5.089 -10.320 -4.684 1.00 95.50 130 LYS A O 1
ATOM 999 N N . PHE A 1 131 ? 5.936 -12.132 -3.645 1.00 95.75 131 PHE A N 1
ATOM 1000 C CA . PHE A 1 131 ? 6.848 -11.452 -2.737 1.00 95.75 131 PHE A CA 1
ATOM 1001 C C . PHE A 1 131 ? 8.274 -11.697 -3.197 1.00 95.75 131 PHE A C 1
ATOM 1003 O O . PHE A 1 131 ? 8.711 -12.841 -3.318 1.00 95.75 131 PHE A O 1
ATOM 1010 N N . TRP A 1 132 ? 9.018 -10.625 -3.417 1.00 96.19 132 TRP A N 1
ATOM 1011 C CA . TRP A 1 132 ? 10.373 -10.660 -3.942 1.00 96.19 132 TRP A CA 1
ATOM 1012 C C . TRP A 1 132 ? 11.334 -10.029 -2.959 1.00 96.19 132 TRP A C 1
ATOM 1014 O O . TRP A 1 132 ? 11.040 -8.996 -2.363 1.00 96.19 132 TRP A O 1
ATOM 1024 N N . LYS A 1 133 ? 12.534 -10.585 -2.844 1.00 95.31 133 LYS A N 1
ATOM 1025 C CA . LYS A 1 133 ? 13.601 -9.943 -2.083 1.00 95.31 133 LYS A CA 1
ATOM 1026 C C . LYS A 1 133 ? 14.163 -8.773 -2.884 1.00 95.31 133 LYS A C 1
ATOM 1028 O O . LYS A 1 133 ? 14.636 -8.960 -3.999 1.00 95.31 133 LYS A O 1
ATOM 1033 N N . PHE A 1 134 ? 14.185 -7.569 -2.316 1.00 93.38 134 PHE A N 1
ATOM 1034 C CA . PHE A 1 134 ? 14.571 -6.351 -3.037 1.00 93.38 134 PHE A CA 1
ATOM 1035 C C . PHE A 1 134 ? 15.996 -6.423 -3.617 1.00 93.38 134 PHE A C 1
ATOM 1037 O O . PHE A 1 134 ? 16.217 -6.091 -4.781 1.00 93.38 134 PHE A O 1
ATOM 1044 N N . LYS A 1 135 ? 16.967 -6.890 -2.817 1.00 91.12 135 LYS A N 1
ATOM 1045 C CA . LYS A 1 135 ? 18.392 -6.917 -3.201 1.00 91.12 135 LYS A CA 1
ATOM 1046 C C . LYS A 1 135 ? 18.741 -8.032 -4.186 1.00 91.12 135 LYS A C 1
ATOM 1048 O O . LYS A 1 135 ? 19.454 -7.776 -5.150 1.00 91.12 135 LYS A O 1
ATOM 1053 N N . THR A 1 136 ? 18.293 -9.259 -3.914 1.00 91.50 136 THR A N 1
ATOM 1054 C CA . THR A 1 136 ? 18.654 -10.436 -4.725 1.00 91.50 136 THR A CA 1
ATOM 1055 C C . THR A 1 136 ? 17.687 -10.672 -5.878 1.00 91.50 136 THR A C 1
ATOM 1057 O O . THR A 1 136 ? 18.074 -11.279 -6.867 1.00 91.50 136 THR A O 1
ATOM 1060 N N . LYS A 1 137 ? 16.469 -10.118 -5.791 1.00 93.06 137 LYS A N 1
ATOM 1061 C CA . LYS A 1 137 ? 15.383 -10.248 -6.777 1.00 93.06 137 LYS A CA 1
ATOM 1062 C C . LYS A 1 137 ? 14.836 -11.666 -6.910 1.00 93.06 137 LYS A C 1
ATOM 1064 O O . LYS A 1 137 ? 14.161 -11.984 -7.888 1.00 93.06 137 LYS A O 1
ATOM 1069 N N . ASP A 1 138 ? 15.083 -12.483 -5.892 1.00 93.25 138 ASP A N 1
ATOM 1070 C CA . ASP A 1 138 ? 14.544 -13.832 -5.791 1.00 93.25 138 ASP A CA 1
ATOM 1071 C C . ASP A 1 138 ? 13.097 -13.799 -5.306 1.00 93.25 138 ASP A C 1
ATOM 1073 O O . ASP A 1 138 ? 12.719 -12.955 -4.486 1.00 93.25 138 ASP A O 1
ATOM 1077 N N . LEU A 1 139 ? 12.305 -14.749 -5.796 1.00 95.44 139 LEU A N 1
ATOM 1078 C CA . LEU A 1 139 ? 10.958 -15.000 -5.302 1.00 95.44 139 LEU A CA 1
ATOM 1079 C C . LEU A 1 139 ? 11.050 -15.624 -3.904 1.00 95.44 139 LEU A C 1
ATOM 1081 O O . LEU A 1 139 ? 11.683 -16.662 -3.725 1.00 95.44 139 LEU A O 1
ATOM 1085 N N . VAL A 1 140 ? 10.416 -14.985 -2.927 1.00 95.38 140 VAL A N 1
ATOM 1086 C CA . VAL A 1 140 ? 10.320 -15.461 -1.542 1.00 95.38 140 VAL A CA 1
ATOM 1087 C C . VAL A 1 140 ? 9.070 -16.309 -1.373 1.00 95.38 140 VAL A C 1
ATOM 1089 O O . VAL A 1 140 ? 9.132 -17.411 -0.837 1.00 95.38 140 VAL A O 1
ATOM 1092 N N . TYR A 1 141 ? 7.935 -15.786 -1.830 1.00 93.00 141 TYR A N 1
ATOM 1093 C CA . TYR A 1 141 ? 6.637 -16.411 -1.637 1.00 93.00 141 TYR A CA 1
ATOM 1094 C C . TYR A 1 141 ? 5.672 -16.003 -2.751 1.00 93.00 141 TYR A C 1
ATOM 1096 O O . TYR A 1 141 ? 5.812 -14.933 -3.344 1.00 93.00 141 TYR A O 1
ATOM 1104 N N . SER A 1 142 ? 4.698 -16.861 -3.036 1.00 94.25 142 SER A N 1
ATOM 1105 C CA . SER A 1 142 ? 3.633 -16.620 -4.006 1.00 94.25 142 SER A CA 1
ATOM 1106 C C . SER A 1 142 ? 2.324 -17.092 -3.396 1.00 94.25 142 SER A C 1
ATOM 1108 O O . SER A 1 142 ? 2.278 -18.187 -2.841 1.00 94.25 142 SER A O 1
ATOM 1110 N N . THR A 1 143 ? 1.283 -16.279 -3.525 1.00 90.88 143 THR A N 1
ATOM 1111 C CA . THR A 1 143 ? -0.081 -16.621 -3.123 1.00 90.88 143 THR A CA 1
ATOM 1112 C C . THR A 1 143 ? -1.042 -16.376 -4.278 1.00 90.88 143 THR A C 1
ATOM 1114 O O . THR A 1 143 ? -0.806 -15.495 -5.114 1.00 90.88 143 THR A O 1
ATOM 1117 N N . GLU A 1 144 ? -2.097 -17.178 -4.336 1.00 92.00 144 GLU A N 1
ATOM 1118 C CA . GLU A 1 144 ? -3.129 -17.114 -5.365 1.00 92.00 144 GLU A CA 1
ATOM 1119 C C . GLU A 1 144 ? -4.391 -16.488 -4.773 1.00 92.00 144 GLU A C 1
ATOM 1121 O O . GLU A 1 144 ? -4.795 -16.796 -3.653 1.00 92.00 144 GLU A O 1
ATOM 1126 N N . LEU A 1 145 ? -5.001 -15.582 -5.524 1.00 87.88 145 LEU A N 1
ATOM 1127 C CA . LEU A 1 145 ? -6.270 -14.954 -5.206 1.00 87.88 145 LEU A CA 1
ATOM 1128 C C . LEU A 1 145 ? -7.380 -15.634 -6.002 1.00 87.88 145 LEU A C 1
ATOM 1130 O O . LEU A 1 145 ? -7.190 -16.040 -7.148 1.00 87.88 145 LEU A O 1
ATOM 1134 N N . SER A 1 146 ? -8.577 -15.672 -5.424 1.00 86.06 146 SER A N 1
ATOM 1135 C CA . SER A 1 146 ? -9.787 -16.163 -6.093 1.00 86.06 146 SER A CA 1
ATOM 1136 C C . SER A 1 146 ? -10.208 -15.309 -7.298 1.00 86.06 146 SER A C 1
ATOM 1138 O O . SER A 1 146 ? -10.982 -15.759 -8.140 1.00 86.06 146 SER A O 1
ATOM 1140 N N . SER A 1 147 ? -9.708 -14.073 -7.393 1.00 87.31 147 SER A N 1
ATOM 1141 C CA . SER A 1 147 ? -10.016 -13.123 -8.461 1.00 87.31 147 SER A CA 1
ATOM 1142 C C . SER A 1 147 ? -8.803 -12.263 -8.826 1.00 87.31 147 SER A C 1
ATOM 1144 O O . SER A 1 147 ? -7.842 -12.144 -8.064 1.00 87.31 147 SER A O 1
ATOM 1146 N N . SER A 1 148 ? -8.832 -11.653 -10.017 1.00 89.19 148 SER A N 1
ATOM 1147 C CA . SER A 1 148 ? -7.765 -10.744 -10.446 1.00 89.19 148 SER A CA 1
ATOM 1148 C C . SER A 1 148 ? -7.759 -9.487 -9.566 1.00 89.19 148 SER A C 1
ATOM 1150 O O . SER A 1 148 ? -8.774 -8.793 -9.511 1.00 89.19 148 SER A O 1
ATOM 1152 N N . PRO A 1 149 ? -6.615 -9.110 -8.975 1.00 90.44 149 PRO A N 1
ATOM 1153 C CA . PRO A 1 149 ? -6.512 -7.896 -8.179 1.00 90.44 149 PRO A CA 1
ATOM 1154 C C . PRO A 1 149 ? -6.690 -6.644 -9.048 1.00 90.44 149 PRO A C 1
ATOM 1156 O O . PRO A 1 149 ? -6.158 -6.562 -10.159 1.00 90.44 149 PRO A O 1
ATOM 1159 N N . SER A 1 150 ? -7.397 -5.643 -8.521 1.00 88.69 150 SER A N 1
ATOM 1160 C CA . SER A 1 150 ? -7.545 -4.328 -9.167 1.00 88.69 150 SER A CA 1
ATOM 1161 C C . SER A 1 150 ? -6.303 -3.447 -8.989 1.00 88.69 150 SER A C 1
ATOM 1163 O O . SER A 1 150 ? -5.933 -2.710 -9.901 1.00 88.69 150 SER A O 1
ATOM 1165 N N . GLY A 1 151 ? -5.628 -3.549 -7.841 1.00 87.69 151 GLY A N 1
ATOM 1166 C CA . GLY A 1 151 ? -4.430 -2.787 -7.491 1.00 87.69 151 GLY A CA 1
ATOM 1167 C C . GLY A 1 151 ? -3.854 -3.238 -6.146 1.00 87.69 151 GLY A C 1
ATOM 1168 O O . GLY A 1 151 ? -4.412 -4.118 -5.496 1.00 87.69 151 GLY A O 1
ATOM 1169 N N . ILE A 1 152 ? -2.731 -2.645 -5.736 1.00 89.81 152 ILE A N 1
ATOM 1170 C CA . ILE A 1 152 ? -2.140 -2.832 -4.404 1.00 89.81 152 ILE A CA 1
ATOM 1171 C C . ILE A 1 152 ? -1.882 -1.452 -3.810 1.00 89.81 152 ILE A C 1
ATOM 1173 O O . ILE A 1 152 ? -1.313 -0.592 -4.480 1.00 89.81 152 ILE A O 1
ATOM 1177 N N . LEU A 1 153 ? -2.233 -1.285 -2.538 1.00 86.94 153 LEU A N 1
ATOM 1178 C CA . LEU A 1 153 ? -1.759 -0.199 -1.695 1.00 86.94 153 LEU A CA 1
ATOM 1179 C C . LEU A 1 153 ? -1.144 -0.821 -0.442 1.00 86.94 153 LEU A C 1
ATOM 1181 O O . LEU A 1 153 ? -1.817 -1.562 0.269 1.00 86.94 153 LEU A O 1
ATOM 1185 N N . LEU A 1 154 ? 0.129 -0.533 -0.180 1.00 87.19 154 LEU A N 1
ATOM 1186 C CA . LEU A 1 154 ? 0.801 -0.999 1.027 1.00 87.19 154 LEU A CA 1
ATOM 1187 C C . LEU A 1 154 ? 0.868 0.136 2.042 1.00 87.19 154 LEU A C 1
ATOM 1189 O O . LEU A 1 154 ? 1.596 1.109 1.851 1.00 87.19 154 LEU A O 1
ATOM 1193 N N . HIS A 1 155 ? 0.136 -0.019 3.140 1.00 83.06 155 HIS A N 1
ATOM 1194 C CA . HIS A 1 155 ? 0.347 0.798 4.324 1.00 83.06 155 HIS A CA 1
ATOM 1195 C C . HIS A 1 155 ? 1.513 0.208 5.127 1.00 83.06 155 HIS A C 1
ATOM 1197 O O . HIS A 1 155 ? 1.530 -0.986 5.422 1.00 83.06 155 HIS A O 1
ATOM 1203 N N . ARG A 1 156 ? 2.528 1.026 5.427 1.00 75.38 156 ARG A N 1
ATOM 1204 C CA . ARG A 1 156 ? 3.816 0.544 5.960 1.00 75.38 156 ARG A CA 1
ATOM 1205 C C . ARG A 1 156 ? 3.754 0.141 7.438 1.00 75.38 156 ARG A C 1
ATOM 1207 O O . ARG A 1 156 ? 4.583 -0.663 7.855 1.00 75.38 156 ARG A O 1
ATOM 1214 N N . ASP A 1 157 ? 2.767 0.644 8.181 1.00 66.62 157 ASP A N 1
ATOM 1215 C CA . ASP A 1 157 ? 2.735 0.527 9.644 1.00 66.62 157 ASP A CA 1
ATOM 1216 C C . ASP A 1 157 ? 1.688 -0.463 10.178 1.00 66.62 157 ASP A C 1
ATOM 1218 O O . ASP A 1 157 ? 1.779 -0.878 11.330 1.00 66.62 157 ASP A O 1
ATOM 1222 N N . SER A 1 158 ? 0.703 -0.870 9.367 1.00 63.41 158 SER A N 1
ATOM 1223 C CA . SER A 1 158 ? -0.311 -1.859 9.771 1.00 63.41 158 SER A CA 1
ATOM 1224 C C . SER A 1 158 ? -1.207 -2.274 8.602 1.00 63.41 158 SER A C 1
ATOM 1226 O O . SER A 1 158 ? -1.638 -1.413 7.832 1.00 63.41 158 SER A O 1
ATOM 1228 N N . LEU A 1 159 ? -1.520 -3.570 8.502 1.00 62.06 159 LEU A N 1
ATOM 1229 C CA . LEU A 1 159 ? -2.660 -4.113 7.752 1.00 62.06 159 LEU A CA 1
ATOM 1230 C C . LEU A 1 159 ? -2.994 -5.502 8.315 1.00 62.06 159 LEU A C 1
ATOM 1232 O O . LEU A 1 159 ? -2.118 -6.367 8.301 1.00 62.06 159 LEU A O 1
ATOM 1236 N N . ILE A 1 160 ? -4.204 -5.720 8.850 1.00 63.25 160 ILE A N 1
ATOM 1237 C CA . ILE A 1 160 ? -4.495 -6.961 9.604 1.00 63.25 160 ILE A CA 1
ATOM 1238 C C . ILE A 1 160 ? -5.896 -7.542 9.359 1.00 63.25 160 ILE A C 1
ATOM 1240 O O . ILE A 1 160 ? -6.277 -8.495 10.026 1.00 63.25 160 ILE A O 1
ATOM 1244 N N . ASP A 1 161 ? -6.649 -7.037 8.382 1.00 72.38 161 ASP A N 1
ATOM 1245 C CA . ASP A 1 161 ? -8.012 -7.526 8.148 1.00 72.38 161 ASP A CA 1
ATOM 1246 C C . ASP A 1 161 ? -8.315 -7.798 6.670 1.00 72.38 161 ASP A C 1
ATOM 1248 O O . ASP A 1 161 ? -7.679 -7.241 5.770 1.00 72.38 161 ASP A O 1
ATOM 1252 N N . CYS A 1 162 ? -9.284 -8.681 6.438 1.00 83.06 162 CYS A N 1
ATOM 1253 C CA . CYS A 1 162 ? -9.824 -9.041 5.136 1.00 83.06 162 CYS A CA 1
ATOM 1254 C C . CYS A 1 162 ? -11.347 -9.135 5.245 1.00 83.06 162 CYS A C 1
ATOM 1256 O O . CYS A 1 162 ? -11.875 -9.968 5.978 1.00 83.06 162 CYS A O 1
ATOM 1258 N N . PHE A 1 163 ? -12.038 -8.299 4.476 1.00 86.56 163 PHE A N 1
ATOM 1259 C CA . PHE A 1 163 ? -13.493 -8.239 4.425 1.00 86.56 163 PHE A CA 1
ATOM 1260 C C . PHE A 1 163 ? -13.969 -8.115 2.975 1.00 86.56 163 PHE A C 1
ATOM 1262 O O . PHE A 1 163 ? -13.209 -7.732 2.078 1.00 86.56 163 PHE A O 1
ATOM 1269 N N . LEU A 1 164 ? -15.233 -8.458 2.748 1.00 87.94 164 LEU A N 1
ATOM 1270 C CA . LEU A 1 164 ? -15.929 -8.305 1.477 1.00 87.94 164 LEU A CA 1
ATOM 1271 C C . LEU A 1 164 ? -16.877 -7.112 1.536 1.00 87.94 164 LEU A C 1
ATOM 1273 O O . LEU A 1 164 ? -17.352 -6.719 2.596 1.00 87.94 164 LEU A O 1
ATOM 1277 N N . VAL A 1 165 ? -17.166 -6.557 0.366 1.00 88.50 165 VAL A N 1
ATOM 1278 C CA . VAL A 1 165 ? -18.101 -5.448 0.167 1.00 88.50 165 VAL A CA 1
ATOM 1279 C C . VAL A 1 165 ? -19.045 -5.802 -0.976 1.00 88.50 165 VAL A C 1
ATOM 1281 O O . VAL A 1 165 ? -18.635 -6.484 -1.917 1.00 88.50 165 VAL A O 1
ATOM 1284 N N . ASP A 1 166 ? -20.288 -5.325 -0.908 1.00 86.12 166 ASP A N 1
ATOM 1285 C CA . ASP A 1 166 ? -21.325 -5.627 -1.909 1.00 86.12 166 ASP A CA 1
ATOM 1286 C C . ASP A 1 166 ? -20.946 -5.138 -3.318 1.00 86.12 166 ASP A C 1
ATOM 1288 O O . ASP A 1 166 ? -21.131 -5.845 -4.312 1.00 86.12 166 ASP A O 1
ATOM 1292 N N . SER A 1 167 ? -20.368 -3.936 -3.397 1.00 88.38 167 SER A N 1
ATOM 1293 C CA . SER A 1 167 ? -19.910 -3.306 -4.638 1.00 88.38 167 SER A CA 1
ATOM 1294 C C . SER A 1 167 ? -18.384 -3.330 -4.721 1.00 88.38 167 SER A C 1
ATOM 1296 O O . SER A 1 167 ? -17.690 -2.988 -3.763 1.00 88.38 167 SER A O 1
ATOM 1298 N N . ALA A 1 168 ? -17.826 -3.679 -5.884 1.00 88.19 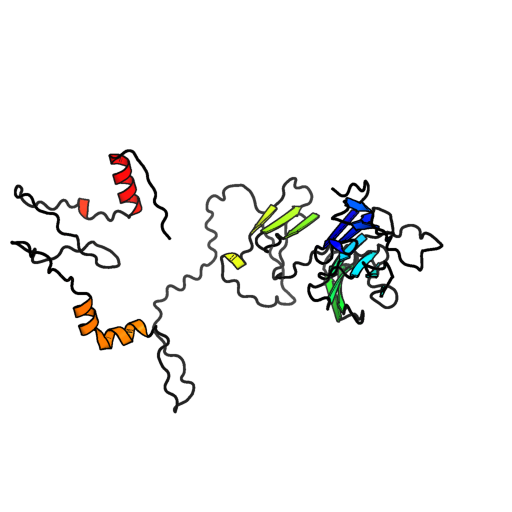168 ALA A N 1
ATOM 1299 C CA . ALA A 1 168 ? -16.376 -3.747 -6.073 1.00 88.19 168 ALA A CA 1
ATOM 1300 C C . ALA A 1 168 ? -15.698 -2.384 -5.832 1.00 88.19 168 ALA A C 1
ATOM 1302 O O . ALA A 1 168 ? -16.127 -1.365 -6.374 1.00 88.19 168 ALA A O 1
ATOM 1303 N N . ALA A 1 169 ? -14.615 -2.365 -5.051 1.00 89.44 169 ALA A N 1
ATOM 1304 C CA . ALA A 1 169 ? -13.848 -1.148 -4.807 1.00 89.44 169 ALA A CA 1
ATOM 1305 C C . ALA A 1 169 ? -13.040 -0.736 -6.054 1.00 89.44 169 ALA A C 1
ATOM 1307 O O . ALA A 1 169 ? -12.316 -1.544 -6.642 1.00 89.44 169 ALA A O 1
ATOM 1308 N N . VAL A 1 170 ? -13.142 0.537 -6.438 1.00 89.38 170 VAL A N 1
ATOM 1309 C CA . VAL A 1 170 ? -12.424 1.142 -7.572 1.00 89.38 170 VAL A CA 1
ATOM 1310 C C . VAL A 1 170 ? -11.109 1.767 -7.114 1.00 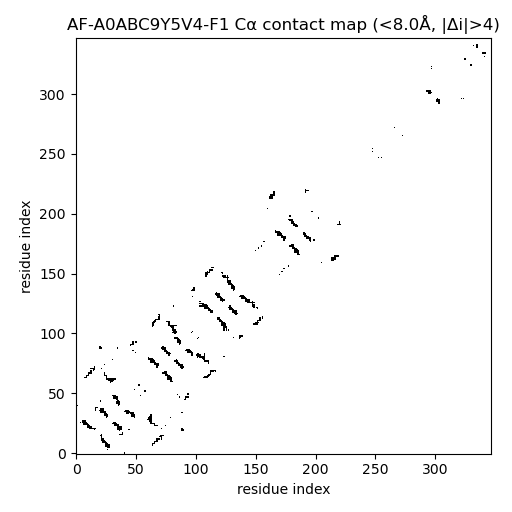89.38 170 VAL A C 1
ATOM 1312 O O . VAL A 1 170 ? -10.088 1.624 -7.785 1.00 89.38 170 VAL A O 1
ATOM 1315 N N . SER A 1 171 ? -11.123 2.463 -5.976 1.00 88.06 171 SER A N 1
ATOM 1316 C CA . SER A 1 171 ? -9.943 3.097 -5.392 1.00 88.06 171 SER A CA 1
ATOM 1317 C C . SER A 1 171 ? -9.998 3.025 -3.873 1.00 88.06 171 SER A C 1
ATOM 1319 O O . SER A 1 171 ? -11.062 3.143 -3.269 1.00 88.06 171 SER A O 1
ATOM 1321 N N . LEU A 1 172 ? -8.826 2.868 -3.263 1.00 89.62 172 LEU A N 1
ATOM 1322 C CA . LEU A 1 172 ? -8.635 2.806 -1.818 1.00 89.62 172 LEU A CA 1
ATOM 1323 C C . LEU A 1 172 ? -7.489 3.741 -1.434 1.00 89.62 172 LEU A C 1
ATOM 1325 O O . LEU A 1 172 ? -6.485 3.808 -2.143 1.00 89.62 172 LEU A O 1
ATOM 1329 N N . THR A 1 173 ? -7.622 4.455 -0.320 1.00 88.75 173 THR A N 1
ATOM 1330 C CA . THR A 1 173 ? -6.523 5.230 0.268 1.00 88.75 173 THR A CA 1
ATOM 1331 C C . THR A 1 173 ? -6.612 5.227 1.785 1.00 88.75 173 THR A C 1
ATOM 1333 O O . THR A 1 173 ? -7.686 5.403 2.347 1.00 88.75 173 THR A O 1
ATOM 1336 N N . MET A 1 174 ? -5.475 5.060 2.451 1.00 87.75 174 MET A N 1
ATOM 1337 C CA . MET A 1 174 ? -5.363 5.182 3.907 1.00 87.75 174 MET A CA 1
ATOM 1338 C C . MET A 1 174 ? -4.963 6.607 4.286 1.00 87.75 174 MET A C 1
ATOM 1340 O O . MET A 1 174 ? -4.244 7.269 3.530 1.00 87.75 174 MET A O 1
ATOM 1344 N N . SER A 1 175 ? -5.394 7.081 5.456 1.00 88.50 175 SER A N 1
ATOM 1345 C CA . SER A 1 175 ? -4.814 8.286 6.047 1.00 88.50 175 SER A CA 1
ATOM 1346 C C . SER A 1 175 ? -3.344 8.016 6.411 1.00 88.50 175 SER A C 1
ATOM 1348 O O . SER A 1 175 ? -3.004 6.890 6.775 1.00 88.50 175 SER A O 1
ATOM 1350 N N . PRO A 1 176 ? -2.459 9.028 6.363 1.00 82.81 176 PRO A N 1
ATOM 1351 C CA . PRO A 1 176 ? -1.054 8.860 6.748 1.00 82.81 176 PRO A CA 1
ATOM 1352 C C . PRO A 1 176 ? -0.850 8.446 8.210 1.00 82.81 176 PRO A C 1
ATOM 1354 O O . PRO A 1 176 ? 0.206 7.934 8.557 1.00 82.81 176 PRO A O 1
ATOM 1357 N N . THR A 1 177 ? -1.836 8.718 9.064 1.00 84.75 177 THR A N 1
ATOM 1358 C CA . THR A 1 177 ? -1.854 8.328 10.478 1.00 84.75 177 THR A CA 1
ATOM 1359 C C . THR A 1 177 ? -2.401 6.916 10.694 1.00 84.75 177 THR A C 1
ATOM 1361 O O . THR A 1 177 ? -2.192 6.346 11.759 1.00 84.75 177 THR A O 1
ATOM 1364 N N . GLY A 1 178 ? -3.062 6.327 9.691 1.00 83.44 178 GLY A N 1
ATOM 1365 C CA . GLY A 1 178 ? -3.718 5.025 9.804 1.00 83.44 178 GLY A CA 1
ATOM 1366 C C . GLY A 1 178 ? -5.080 5.064 10.507 1.00 83.44 178 GLY A C 1
ATOM 1367 O O . GLY A 1 178 ? -5.573 4.014 10.920 1.00 83.44 178 GLY A O 1
ATOM 1368 N N . ASP A 1 179 ? -5.686 6.249 10.640 1.00 87.25 179 ASP A N 1
ATOM 1369 C CA . ASP A 1 179 ? -6.946 6.440 11.373 1.00 87.25 179 ASP A CA 1
ATOM 1370 C C . ASP A 1 179 ? -8.173 6.124 10.522 1.00 87.25 179 ASP A C 1
ATOM 1372 O O . ASP A 1 179 ? -9.140 5.529 11.001 1.00 87.25 179 ASP A O 1
ATOM 1376 N N . PHE A 1 180 ? -8.121 6.526 9.250 1.00 89.31 180 PHE A N 1
ATOM 1377 C CA . PHE A 1 180 ? -9.232 6.390 8.321 1.00 89.31 180 PHE A CA 1
ATOM 1378 C C . PHE A 1 180 ? -8.795 5.685 7.042 1.00 89.31 180 PHE A C 1
ATOM 1380 O O . PHE A 1 180 ? -7.763 6.021 6.459 1.00 89.31 180 PHE A O 1
ATOM 1387 N N . LEU A 1 181 ? -9.618 4.757 6.570 1.00 89.69 181 LEU A N 1
ATOM 1388 C CA . LEU A 1 181 ? -9.580 4.244 5.204 1.00 89.69 181 LEU A CA 1
ATOM 1389 C C . LEU A 1 181 ? -10.672 4.958 4.409 1.00 89.69 181 LEU A C 1
ATOM 1391 O O . LEU A 1 181 ? -11.805 5.054 4.868 1.00 89.69 181 LEU A O 1
ATOM 1395 N N . ALA A 1 182 ? -10.354 5.441 3.216 1.00 91.88 182 ALA A N 1
ATOM 1396 C CA . ALA A 1 182 ? -11.338 5.934 2.266 1.00 91.88 182 ALA A CA 1
ATOM 1397 C C . ALA A 1 182 ? -11.445 4.963 1.086 1.00 91.88 182 ALA A C 1
ATOM 1399 O O . ALA A 1 182 ? -10.428 4.606 0.482 1.00 91.88 182 ALA A O 1
ATOM 1400 N N . SER A 1 183 ? -12.669 4.559 0.745 1.00 92.19 183 SER A N 1
ATOM 1401 C CA . SER A 1 183 ? -12.963 3.695 -0.398 1.00 92.19 183 SER A CA 1
ATOM 1402 C C . SER A 1 183 ? -13.982 4.327 -1.341 1.00 92.19 183 SER A C 1
ATOM 1404 O O . SER A 1 183 ? -14.870 5.080 -0.936 1.00 92.19 183 SER A O 1
ATOM 1406 N N . THR A 1 184 ? -13.849 4.019 -2.627 1.00 92.12 184 THR A N 1
ATOM 1407 C CA . THR A 1 184 ? -14.857 4.303 -3.654 1.00 92.12 184 THR A CA 1
ATOM 1408 C C . THR A 1 184 ? -15.250 3.008 -4.342 1.00 92.12 184 THR A C 1
ATOM 1410 O O . THR A 1 184 ? -14.402 2.136 -4.540 1.00 92.12 184 THR A O 1
ATOM 1413 N N . HIS A 1 185 ? -16.521 2.873 -4.711 1.00 92.19 185 HIS A N 1
ATOM 1414 C CA . HIS A 1 185 ? -17.084 1.631 -5.242 1.00 92.19 185 HIS A CA 1
ATOM 1415 C C . HIS A 1 185 ? -17.691 1.839 -6.634 1.00 92.19 185 HIS A C 1
ATOM 1417 O O . HIS A 1 185 ? -17.937 2.968 -7.060 1.00 92.19 185 HIS A O 1
ATOM 1423 N N . VAL A 1 186 ? -17.854 0.746 -7.381 1.00 90.88 186 VAL A N 1
ATOM 1424 C CA . VAL A 1 186 ? -18.509 0.755 -8.696 1.00 90.88 186 VAL A CA 1
ATOM 1425 C C . VAL A 1 186 ? -19.978 1.146 -8.527 1.00 90.88 186 VAL A C 1
ATOM 1427 O O . VAL A 1 186 ? -20.636 0.662 -7.617 1.00 90.88 186 VAL A O 1
ATOM 1430 N N . ASP A 1 187 ? -20.470 2.009 -9.417 1.00 86.81 187 ASP A N 1
ATOM 1431 C CA . ASP A 1 187 ? -21.855 2.506 -9.465 1.00 86.81 187 ASP A CA 1
ATOM 1432 C C . ASP A 1 187 ? -22.336 3.318 -8.242 1.00 86.81 187 ASP A C 1
ATOM 1434 O O . ASP A 1 187 ? -23.481 3.770 -8.222 1.00 86.81 187 ASP A O 1
ATOM 1438 N N . ASP A 1 188 ? -21.438 3.637 -7.303 1.00 87.38 188 ASP A N 1
ATOM 1439 C CA . ASP A 1 188 ? -21.694 4.539 -6.180 1.00 87.38 188 ASP A CA 1
ATOM 1440 C C . ASP A 1 188 ? -21.013 5.901 -6.392 1.00 87.38 188 ASP A C 1
ATOM 1442 O O . ASP A 1 188 ? -19.819 5.999 -6.679 1.00 87.38 188 ASP A O 1
ATOM 1446 N N . LEU A 1 189 ? -21.768 6.994 -6.229 1.00 86.88 189 LEU A N 1
ATOM 1447 C CA . LEU A 1 189 ? -21.235 8.360 -6.372 1.00 86.88 189 LEU A CA 1
ATOM 1448 C C . LEU A 1 189 ? -20.446 8.821 -5.127 1.00 86.88 189 LEU A C 1
ATOM 1450 O O . LEU A 1 189 ? -19.710 9.807 -5.186 1.00 86.88 189 LEU A O 1
ATOM 1454 N N . GLY A 1 190 ? -20.635 8.146 -3.991 1.00 87.00 190 GLY A N 1
ATOM 1455 C CA . GLY A 1 190 ? -20.072 8.518 -2.694 1.00 87.00 190 GLY A CA 1
ATOM 1456 C C . GLY A 1 190 ? -18.640 8.029 -2.460 1.00 87.00 190 GLY A C 1
ATOM 1457 O O . GLY A 1 190 ? -18.173 7.067 -3.067 1.00 87.00 190 GLY A O 1
ATOM 1458 N N . ILE A 1 191 ? -17.956 8.695 -1.527 1.00 90.62 191 ILE A N 1
ATOM 1459 C CA . ILE A 1 191 ? -16.723 8.199 -0.906 1.00 90.62 191 ILE A CA 1
ATOM 1460 C C . ILE A 1 191 ? -17.099 7.691 0.482 1.00 90.62 191 ILE A C 1
ATOM 1462 O O . ILE A 1 191 ? -17.744 8.410 1.246 1.00 90.62 191 ILE A O 1
ATOM 1466 N N . TYR A 1 192 ? -16.671 6.480 0.807 1.00 91.00 192 TYR A N 1
ATOM 1467 C CA . TYR A 1 192 ? -16.948 5.826 2.077 1.00 91.00 192 TYR A CA 1
ATOM 1468 C C . TYR A 1 192 ? -15.726 5.936 2.982 1.00 91.00 192 TYR A C 1
ATOM 1470 O O . TYR A 1 192 ? -14.606 5.673 2.546 1.00 91.00 192 TYR A O 1
ATOM 1478 N N . LEU A 1 193 ? -15.938 6.351 4.231 1.00 91.06 193 LEU A N 1
ATOM 1479 C CA . LEU A 1 193 ? -14.890 6.481 5.241 1.00 91.06 193 LEU A CA 1
ATOM 1480 C C . LEU A 1 193 ? -15.066 5.406 6.308 1.00 91.06 193 LEU A C 1
ATOM 1482 O O . LEU A 1 193 ? -16.132 5.287 6.904 1.00 91.06 193 LEU A O 1
ATOM 1486 N N . TRP A 1 194 ? -13.996 4.667 6.570 1.00 89.44 194 TRP A N 1
ATOM 1487 C CA . TRP A 1 194 ? -13.931 3.619 7.579 1.00 89.44 194 TRP A CA 1
ATOM 1488 C C . TRP A 1 194 ? -12.972 4.058 8.679 1.00 89.44 194 TRP A C 1
ATOM 1490 O O . TRP A 1 194 ? -11.862 4.500 8.381 1.00 89.44 194 TRP A O 1
ATOM 1500 N N . SER A 1 195 ? -13.379 3.938 9.939 1.00 88.81 195 SER A N 1
ATOM 1501 C CA . SER A 1 195 ? -12.528 4.225 11.096 1.00 88.81 195 SER A CA 1
ATOM 1502 C C . SER A 1 195 ? -11.783 2.978 11.554 1.00 88.81 195 SER A C 1
ATOM 1504 O O . SER A 1 195 ? -12.364 1.897 11.666 1.00 88.81 195 SER A O 1
ATOM 1506 N N . ASN A 1 196 ? -10.507 3.131 11.890 1.00 85.44 196 ASN A N 1
ATOM 1507 C CA . ASN A 1 196 ? -9.708 2.029 12.398 1.00 85.44 196 ASN A CA 1
ATOM 1508 C C . ASN A 1 196 ? -10.119 1.642 13.833 1.00 85.44 196 ASN A C 1
ATOM 1510 O O . ASN A 1 196 ? -9.861 2.374 14.792 1.00 85.44 196 ASN A O 1
ATOM 1514 N N . ARG A 1 197 ? -10.712 0.449 13.987 1.00 82.81 197 ARG A N 1
ATOM 1515 C CA . ARG A 1 197 ? -11.156 -0.103 15.282 1.00 82.81 197 ARG A CA 1
ATOM 1516 C C . ARG A 1 197 ? -10.027 -0.277 16.295 1.00 82.81 197 ARG A C 1
ATOM 1518 O O . ARG A 1 197 ? -10.292 -0.230 17.496 1.00 82.81 197 ARG A O 1
ATOM 1525 N N . SER A 1 198 ? -8.779 -0.440 15.846 1.00 77.94 198 SER A N 1
ATOM 15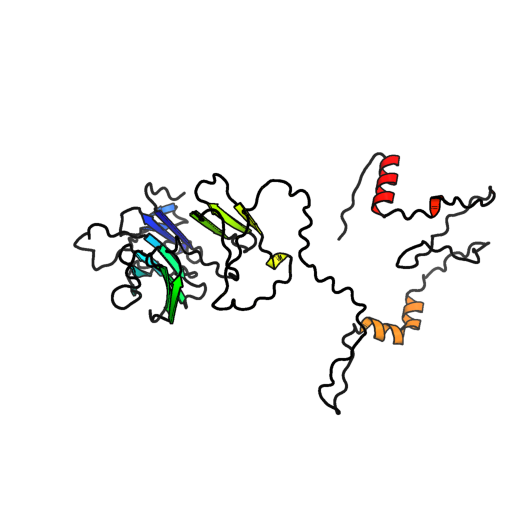26 C CA . SER A 1 198 ? -7.637 -0.612 16.752 1.00 77.94 198 SER A CA 1
ATOM 1527 C C . SER A 1 198 ? -7.324 0.638 17.579 1.00 77.94 198 SER A C 1
ATOM 1529 O O . SER A 1 198 ? -6.546 0.551 18.523 1.00 77.94 198 SER A O 1
ATOM 1531 N N . LEU A 1 199 ? -7.881 1.803 17.222 1.00 79.31 199 LEU A N 1
ATOM 1532 C CA . LEU A 1 199 ? -7.652 3.058 17.944 1.00 79.31 199 LEU A CA 1
ATOM 1533 C C . LEU A 1 199 ? -8.486 3.191 19.222 1.00 79.31 199 LEU A C 1
ATOM 1535 O O . LEU A 1 199 ? -8.084 3.912 20.130 1.00 79.31 199 LEU A O 1
ATOM 1539 N N . TYR A 1 200 ? -9.634 2.519 19.300 1.00 80.12 200 TYR A N 1
ATOM 1540 C CA . TYR A 1 200 ? -10.586 2.667 20.409 1.00 80.12 200 TYR A CA 1
ATOM 1541 C C . TYR A 1 200 ? -11.042 1.335 21.014 1.00 80.12 200 TYR A C 1
ATOM 1543 O O . TYR A 1 200 ? -11.810 1.327 21.970 1.00 80.12 200 TYR A O 1
ATOM 1551 N N . SER A 1 201 ? -10.566 0.202 20.491 1.00 77.19 201 SER A N 1
ATOM 1552 C CA . SER A 1 201 ? -10.847 -1.124 21.043 1.00 77.19 201 SER A CA 1
ATOM 1553 C C . SER A 1 201 ? -9.599 -2.006 21.046 1.00 77.19 201 SER A C 1
ATOM 1555 O O . SER A 1 201 ? -8.736 -1.906 20.171 1.00 77.19 201 SER A O 1
ATOM 1557 N N . LEU A 1 202 ? -9.498 -2.884 22.046 1.00 73.75 202 LEU A N 1
ATOM 1558 C CA . LEU A 1 202 ? -8.448 -3.898 22.124 1.00 73.75 202 LEU A CA 1
ATOM 1559 C C . LEU A 1 202 ? -8.739 -5.010 21.108 1.00 73.75 202 LEU A C 1
ATOM 1561 O O . LEU A 1 202 ? -9.529 -5.912 21.369 1.00 73.75 202 LEU A O 1
ATOM 1565 N N . VAL A 1 203 ? -8.082 -4.953 19.950 1.00 73.31 203 VAL A N 1
ATOM 1566 C CA . VAL A 1 203 ? -8.173 -5.998 18.920 1.00 73.31 203 VAL A CA 1
ATOM 1567 C C . VAL A 1 203 ? -7.024 -6.994 19.105 1.00 73.31 203 VAL A C 1
ATOM 1569 O O . VAL A 1 203 ? -5.857 -6.651 18.915 1.00 73.31 203 VAL A O 1
ATOM 1572 N N . SER A 1 204 ? -7.330 -8.241 19.482 1.00 69.06 204 SER A N 1
ATOM 1573 C CA . SER A 1 204 ? -6.320 -9.305 19.566 1.00 69.06 204 SER A CA 1
ATOM 1574 C C . SER A 1 204 ? -6.043 -9.888 18.182 1.00 69.06 204 SER A C 1
ATOM 1576 O O . SER A 1 204 ? -6.927 -10.479 17.563 1.00 69.06 204 SER A O 1
ATOM 1578 N N . LEU A 1 205 ? -4.809 -9.759 17.710 1.00 64.56 205 LEU A N 1
ATOM 1579 C CA . LEU A 1 205 ? -4.423 -10.172 16.365 1.00 64.56 205 LEU A CA 1
ATOM 1580 C C . LEU A 1 205 ? -3.990 -11.638 16.382 1.00 64.56 205 LEU A C 1
ATOM 1582 O O . LEU A 1 205 ? -3.011 -12.003 17.036 1.00 64.56 205 LEU A O 1
ATOM 1586 N N . ARG A 1 206 ? -4.719 -12.484 15.655 1.00 69.94 206 ARG A N 1
ATOM 1587 C CA . ARG A 1 206 ? -4.323 -13.865 15.367 1.00 69.94 206 ARG A CA 1
ATOM 1588 C C . ARG A 1 206 ? -4.197 -14.013 13.852 1.00 69.94 206 ARG A C 1
ATOM 1590 O O . ARG A 1 206 ? -5.032 -13.457 13.143 1.00 69.94 206 ARG A O 1
ATOM 1597 N N . PRO A 1 207 ? -3.174 -14.723 13.343 1.00 72.56 207 PRO A N 1
ATOM 1598 C CA . PRO A 1 207 ? -3.101 -15.014 11.919 1.00 72.56 207 PRO A CA 1
ATOM 1599 C C . PRO A 1 207 ? -4.379 -15.740 11.498 1.00 72.56 207 PRO A C 1
ATOM 1601 O O . PRO A 1 207 ? -4.790 -16.701 12.156 1.00 72.56 207 PRO A O 1
ATOM 1604 N N . LEU A 1 208 ? -5.011 -15.250 10.432 1.00 75.62 208 LEU A N 1
ATOM 1605 C CA . LEU A 1 208 ? -6.231 -15.850 9.910 1.00 75.62 208 LEU A CA 1
ATOM 1606 C C . LEU A 1 208 ? -5.935 -17.294 9.462 1.00 75.62 208 LEU A C 1
ATOM 1608 O O . LEU A 1 208 ? -4.874 -17.547 8.878 1.00 75.62 208 LEU A O 1
ATOM 1612 N N . PRO A 1 209 ? -6.829 -18.254 9.754 1.00 78.62 209 PRO A N 1
ATOM 1613 C CA . PRO A 1 209 ? -6.694 -19.612 9.244 1.00 78.62 209 PRO A CA 1
ATOM 1614 C C . PRO A 1 209 ? -6.763 -19.618 7.709 1.00 78.62 209 PRO A C 1
ATOM 1616 O O . PRO A 1 209 ? -7.356 -18.730 7.103 1.00 78.62 209 PRO A O 1
ATOM 1619 N N . ALA A 1 210 ? -6.169 -20.633 7.074 1.00 74.25 210 ALA A N 1
ATOM 1620 C CA . ALA A 1 210 ? -6.137 -20.741 5.611 1.00 74.25 210 ALA A CA 1
ATOM 1621 C C . ALA A 1 210 ? -7.539 -20.836 4.976 1.00 74.25 210 ALA A C 1
ATOM 1623 O O . ALA A 1 210 ? -7.720 -20.400 3.844 1.00 74.25 210 ALA A O 1
ATOM 1624 N N . ASP A 1 211 ? -8.517 -21.347 5.730 1.00 79.25 211 ASP A N 1
ATOM 1625 C CA . ASP A 1 211 ? -9.911 -21.521 5.307 1.00 79.25 211 ASP A CA 1
ATOM 1626 C C . ASP A 1 211 ? -10.821 -20.359 5.766 1.00 79.25 211 ASP A C 1
ATOM 1628 O O . ASP A 1 211 ? -12.029 -20.529 5.906 1.00 79.25 211 ASP A O 1
ATOM 1632 N N . TYR A 1 212 ? -10.255 -19.190 6.092 1.00 79.75 212 TYR A N 1
ATOM 1633 C CA . TYR A 1 212 ? -11.039 -18.035 6.534 1.00 79.75 212 TYR A CA 1
ATOM 1634 C C . TYR A 1 212 ? -11.894 -17.473 5.393 1.00 79.75 212 TYR A C 1
ATOM 1636 O O . TYR A 1 212 ? -11.366 -17.003 4.383 1.00 79.75 212 TYR A O 1
ATOM 1644 N N . GLU A 1 213 ? -13.211 -17.473 5.583 1.00 78.88 213 GLU A N 1
ATOM 1645 C CA . GLU A 1 213 ? -14.143 -16.781 4.698 1.00 78.88 213 GLU A CA 1
ATOM 1646 C C . GLU A 1 213 ? -14.382 -15.353 5.218 1.00 78.88 213 GLU A C 1
ATOM 1648 O O . GLU A 1 213 ? -14.867 -15.187 6.341 1.00 78.88 213 GLU A O 1
ATOM 1653 N N . PRO A 1 214 ? -14.031 -14.314 4.439 1.00 82.19 214 PRO A N 1
ATOM 1654 C CA . PRO A 1 214 ? -14.207 -12.929 4.860 1.00 82.19 214 PRO A CA 1
ATOM 1655 C C . PRO A 1 214 ? -15.689 -12.552 4.994 1.00 82.19 214 PRO A C 1
ATOM 1657 O O . PRO A 1 214 ? -16.508 -12.898 4.139 1.00 82.19 214 PRO A O 1
ATOM 1660 N N . SER A 1 215 ? -16.031 -11.810 6.053 1.00 81.69 215 SER A N 1
ATOM 1661 C CA . SER A 1 215 ? -17.384 -11.286 6.265 1.00 81.69 215 SER A CA 1
ATOM 1662 C C . SER A 1 215 ? -17.719 -10.203 5.242 1.00 81.69 215 SER A C 1
ATOM 1664 O O . SER A 1 215 ? -16.863 -9.408 4.850 1.00 81.69 215 SER A O 1
ATOM 1666 N N . VAL A 1 216 ? -18.978 -10.174 4.798 1.00 84.00 216 VAL A N 1
ATOM 1667 C CA . VAL A 1 216 ? -19.503 -9.070 3.988 1.00 84.00 216 VAL A CA 1
ATOM 1668 C C . VAL A 1 216 ? -19.880 -7.934 4.931 1.00 84.00 216 VAL A C 1
ATOM 1670 O O . VAL A 1 216 ? -20.809 -8.073 5.724 1.00 84.00 216 VAL A O 1
ATOM 1673 N N . GLU A 1 217 ? -19.146 -6.829 4.847 1.00 83.62 217 GLU A N 1
ATOM 1674 C CA . GLU A 1 217 ? -19.389 -5.624 5.634 1.00 83.62 217 GLU A CA 1
ATOM 1675 C C . GLU A 1 217 ? -20.230 -4.629 4.833 1.00 83.62 217 GLU A C 1
ATOM 1677 O O . GLU A 1 217 ? -19.979 -4.364 3.652 1.00 83.62 217 GLU A O 1
ATOM 1682 N N . THR A 1 218 ? -21.230 -4.042 5.489 1.00 83.12 218 THR A N 1
ATOM 1683 C CA . THR A 1 218 ? -22.076 -3.020 4.868 1.00 83.12 218 THR A CA 1
ATOM 1684 C C . THR A 1 218 ? -21.319 -1.708 4.722 1.00 83.12 218 THR A C 1
ATOM 1686 O O . THR A 1 218 ? -20.633 -1.273 5.649 1.00 83.12 218 THR A O 1
ATOM 1689 N N . LEU A 1 219 ? -21.490 -1.038 3.582 1.00 83.31 219 LEU A N 1
ATOM 1690 C CA . LEU A 1 219 ? -20.836 0.241 3.328 1.00 83.31 219 LEU A CA 1
ATOM 1691 C C . LEU A 1 219 ? -21.289 1.322 4.338 1.00 83.31 219 LEU A C 1
ATOM 1693 O O . LEU A 1 219 ? -22.492 1.447 4.591 1.00 83.31 219 LEU A O 1
ATOM 1697 N N . PRO A 1 220 ? -20.362 2.137 4.883 1.00 77.75 220 PRO A N 1
ATOM 1698 C CA . PRO A 1 220 ? -20.682 3.212 5.820 1.00 77.75 220 PRO A CA 1
ATOM 1699 C C . PRO A 1 220 ? -21.711 4.191 5.237 1.00 77.75 220 PRO A C 1
ATOM 1701 O O . PRO A 1 220 ? -21.435 4.901 4.272 1.00 77.75 220 PRO A O 1
ATOM 1704 N N . SER A 1 221 ? -22.907 4.253 5.817 1.00 71.44 221 SER A N 1
ATOM 1705 C CA . SER A 1 221 ? -23.960 5.176 5.382 1.00 71.44 221 SER A CA 1
ATOM 1706 C C . SER A 1 221 ? -24.053 6.379 6.318 1.00 71.44 221 SER A C 1
ATOM 1708 O O . SER A 1 221 ? -23.858 6.263 7.523 1.00 71.44 221 SER A O 1
ATOM 1710 N N . THR A 1 222 ? -24.385 7.547 5.768 1.00 60.94 222 THR A N 1
ATOM 1711 C CA . THR A 1 222 ? -24.639 8.790 6.519 1.00 60.94 222 THR A CA 1
ATOM 1712 C C . THR A 1 222 ? -26.019 8.837 7.170 1.00 60.94 222 THR A C 1
ATOM 1714 O O . THR A 1 222 ? -26.380 9.853 7.768 1.00 60.94 222 THR A O 1
ATOM 1717 N N . CYS A 1 223 ? -26.815 7.769 7.070 1.00 46.03 223 CYS A N 1
ATOM 1718 C CA . CYS A 1 223 ? -28.027 7.682 7.870 1.00 46.03 223 CYS A CA 1
ATOM 1719 C C . CYS A 1 223 ? -27.623 7.612 9.347 1.00 46.03 223 CYS A C 1
ATOM 1721 O O . CYS A 1 223 ? -26.808 6.753 9.686 1.00 46.03 223 CYS A O 1
ATOM 1723 N N . PRO A 1 224 ? -28.176 8.471 10.228 1.00 44.09 224 PRO A N 1
ATOM 1724 C CA . PRO A 1 224 ? -28.085 8.210 11.651 1.00 44.09 224 PRO A CA 1
ATOM 1725 C C . PRO A 1 224 ? -28.680 6.823 11.837 1.00 44.09 224 PRO A C 1
ATOM 1727 O O . PRO A 1 224 ? -29.854 6.592 11.531 1.00 44.09 224 PRO A O 1
ATOM 1730 N N . VAL A 1 225 ? -27.828 5.883 12.223 1.00 47.12 225 VAL A N 1
ATOM 1731 C CA . VAL A 1 225 ? -28.260 4.578 12.681 1.00 47.12 225 VAL A CA 1
ATOM 1732 C C . VAL A 1 225 ? -29.231 4.919 13.808 1.00 47.12 225 VAL A C 1
ATOM 1734 O O . VAL A 1 225 ? -28.824 5.467 14.827 1.00 47.12 225 VAL A O 1
ATOM 1737 N N . GLN A 1 226 ? -30.541 4.730 13.587 1.00 39.47 226 GLN A N 1
ATOM 1738 C CA . GLN A 1 226 ? -31.419 4.445 14.719 1.00 39.47 226 GLN A CA 1
ATOM 1739 C C . GLN A 1 226 ? -30.684 3.348 15.450 1.00 39.47 226 GLN A C 1
ATOM 1741 O O . GLN A 1 226 ? -30.368 2.380 14.766 1.00 39.47 226 GLN A O 1
ATOM 1746 N N . ASP A 1 227 ? -30.346 3.555 16.722 1.00 40.72 227 ASP A N 1
ATOM 1747 C CA . ASP A 1 227 ? -29.640 2.598 17.567 1.00 40.72 227 ASP A CA 1
ATOM 1748 C C . ASP A 1 227 ? -30.346 1.237 17.478 1.00 40.72 227 ASP A C 1
ATOM 1750 O O . ASP A 1 227 ? -31.222 0.888 18.265 1.00 40.72 227 ASP A O 1
ATOM 1754 N N . VAL A 1 228 ? -30.031 0.478 16.433 1.00 40.19 228 VAL A N 1
ATOM 1755 C CA . VAL A 1 228 ? -30.255 -0.942 16.390 1.00 40.19 228 VAL A CA 1
ATOM 1756 C C . VAL A 1 228 ? -29.131 -1.383 17.280 1.00 40.19 228 VAL A C 1
ATOM 1758 O O . VAL A 1 228 ? -27.975 -1.272 16.873 1.00 40.19 228 VAL A O 1
ATOM 1761 N N . ASP A 1 229 ? -29.488 -1.743 18.511 1.00 38.75 229 ASP A N 1
ATOM 1762 C CA . ASP A 1 229 ? -28.652 -2.492 19.432 1.00 38.75 229 ASP A CA 1
ATOM 1763 C C . ASP A 1 229 ? -27.945 -3.578 18.620 1.00 38.75 229 ASP A C 1
ATOM 1765 O O . ASP A 1 229 ? -28.445 -4.690 18.426 1.00 38.75 229 ASP A O 1
ATOM 1769 N N . VAL A 1 230 ? -26.764 -3.250 18.101 1.00 39.12 230 VAL A N 1
ATOM 1770 C CA . VAL A 1 230 ? -25.770 -4.240 17.774 1.00 39.12 230 VAL A CA 1
ATOM 1771 C C . VAL A 1 230 ? -25.362 -4.679 19.157 1.00 39.12 230 VAL A C 1
ATOM 1773 O O . VAL A 1 230 ? -24.469 -4.107 19.775 1.00 39.12 230 VAL A O 1
ATOM 1776 N N . THR A 1 231 ? -26.070 -5.690 19.654 1.00 39.91 231 THR A N 1
ATOM 1777 C CA . THR A 1 231 ? -25.585 -6.594 20.681 1.00 39.91 231 THR A CA 1
ATOM 1778 C C . THR A 1 231 ? -24.357 -7.295 20.097 1.00 39.91 231 THR A C 1
ATOM 1780 O O . THR A 1 231 ? -24.361 -8.494 19.821 1.00 39.91 231 THR A O 1
ATOM 1783 N N . GLY A 1 232 ? -23.300 -6.527 19.830 1.00 37.22 232 GLY A N 1
ATOM 1784 C CA . GLY A 1 232 ? -21.959 -7.026 19.950 1.00 37.22 232 GLY A CA 1
ATOM 1785 C C . GLY A 1 232 ? -21.903 -7.511 21.379 1.00 37.22 232 GLY A C 1
ATOM 1786 O O . GLY A 1 232 ? -22.268 -6.777 22.296 1.00 37.22 232 GLY A O 1
ATOM 1787 N N . ALA A 1 233 ? -21.578 -8.783 21.544 1.00 40.22 233 ALA A N 1
ATOM 1788 C CA . ALA A 1 233 ? -21.229 -9.318 22.835 1.00 40.22 233 ALA A CA 1
ATOM 1789 C C . ALA A 1 233 ? -20.031 -8.504 23.343 1.00 40.22 233 ALA A C 1
ATOM 1791 O O . ALA A 1 233 ? -18.876 -8.850 23.112 1.00 40.22 233 ALA A O 1
ATOM 1792 N N . GLU A 1 234 ? -20.308 -7.374 23.986 1.00 40.88 234 GLU A N 1
ATOM 1793 C CA . GLU A 1 234 ? -19.497 -6.924 25.088 1.00 40.88 234 GLU A CA 1
ATOM 1794 C C . GLU A 1 234 ? -19.565 -8.096 26.054 1.00 40.88 234 GLU A C 1
ATOM 1796 O O . GLU A 1 234 ? -20.592 -8.349 26.685 1.00 40.88 234 GLU A O 1
ATOM 1801 N N . GLU A 1 235 ? -18.508 -8.904 26.075 1.00 40.50 235 GLU A N 1
ATOM 1802 C CA . GLU A 1 235 ? -18.248 -9.757 27.217 1.00 40.50 235 GLU A CA 1
ATOM 1803 C C . GLU A 1 235 ? -18.076 -8.805 28.401 1.00 40.50 235 GLU A C 1
ATOM 1805 O O . GLU A 1 235 ? -16.985 -8.337 28.723 1.00 40.50 235 GLU A O 1
ATOM 1810 N N . THR A 1 236 ? -19.204 -8.439 29.005 1.00 34.44 236 THR A N 1
ATOM 1811 C CA . THR A 1 236 ? -19.274 -7.827 30.313 1.00 34.44 236 THR A CA 1
ATOM 1812 C C . THR A 1 236 ? -18.714 -8.871 31.261 1.00 34.44 236 THR A C 1
ATOM 1814 O O . THR A 1 236 ? -19.428 -9.760 31.728 1.00 34.44 236 THR A O 1
ATOM 1817 N N . CYS A 1 237 ? -17.407 -8.810 31.494 1.00 38.28 237 CYS A N 1
ATOM 1818 C CA . CYS A 1 237 ? -16.733 -9.515 32.572 1.00 38.28 237 CYS A CA 1
ATOM 1819 C C . CYS A 1 237 ? -17.180 -8.898 33.904 1.00 38.28 237 CYS A C 1
ATOM 1821 O O . CYS A 1 237 ? -16.394 -8.254 34.591 1.00 38.28 237 CYS A O 1
ATOM 1823 N N . ASP A 1 238 ? -18.459 -9.059 34.234 1.00 38.69 238 ASP A N 1
ATOM 1824 C CA . ASP A 1 238 ? -19.089 -8.597 35.471 1.00 38.69 238 ASP A CA 1
ATOM 1825 C C . ASP A 1 238 ? -19.319 -9.790 36.415 1.00 38.69 238 ASP A C 1
ATOM 1827 O O . ASP A 1 238 ? -20.310 -9.895 37.136 1.00 38.69 238 ASP A O 1
ATOM 1831 N N . GLU A 1 239 ? -18.371 -10.728 36.417 1.00 43.12 239 GLU A N 1
ATOM 1832 C CA . GLU A 1 239 ? -18.220 -11.667 37.518 1.00 43.12 239 GLU A CA 1
ATOM 1833 C C . GLU A 1 239 ? -17.403 -10.973 38.611 1.00 43.12 239 GLU A C 1
ATOM 1835 O O . GLU A 1 239 ? -16.295 -10.491 38.366 1.00 43.12 239 GLU A O 1
ATOM 1840 N N . MET A 1 240 ? -17.945 -10.911 39.834 1.00 45.03 240 MET A N 1
ATOM 1841 C CA . MET A 1 240 ? -17.172 -10.587 41.035 1.00 45.03 240 MET A CA 1
ATOM 1842 C C . MET A 1 240 ? -15.900 -11.440 41.030 1.00 45.03 240 MET A C 1
ATOM 1844 O O . MET A 1 240 ? -15.961 -12.633 41.316 1.00 45.03 240 MET A O 1
ATOM 1848 N N . ILE A 1 241 ? -14.761 -10.832 40.695 1.00 47.41 241 ILE A N 1
ATOM 1849 C CA . ILE A 1 241 ? -13.483 -11.535 40.606 1.00 47.41 241 ILE A CA 1
ATOM 1850 C C . ILE A 1 241 ? -13.113 -11.996 42.019 1.00 47.41 241 ILE A C 1
ATOM 1852 O O . ILE A 1 241 ? -12.598 -11.224 42.834 1.00 47.41 241 ILE A O 1
ATOM 1856 N N . GLU A 1 242 ? -13.398 -13.259 42.327 1.00 49.72 242 GLU A N 1
ATOM 1857 C CA . GLU A 1 242 ? -12.843 -13.946 43.483 1.00 49.72 242 GLU A CA 1
ATOM 1858 C C . GLU A 1 242 ? -11.318 -13.959 43.301 1.00 49.72 242 GLU A C 1
ATOM 1860 O O . GLU A 1 242 ? -10.798 -14.437 42.293 1.00 49.72 242 GLU A O 1
ATOM 1865 N N . TYR A 1 243 ? -10.586 -13.327 44.223 1.00 62.22 243 TYR A N 1
ATOM 1866 C CA . TYR A 1 243 ? -9.138 -13.172 44.090 1.00 62.22 243 TYR A CA 1
ATOM 1867 C C . TYR A 1 243 ? -8.453 -14.538 44.207 1.00 62.22 243 TYR A C 1
ATOM 1869 O O . TYR A 1 243 ? -8.238 -15.049 45.3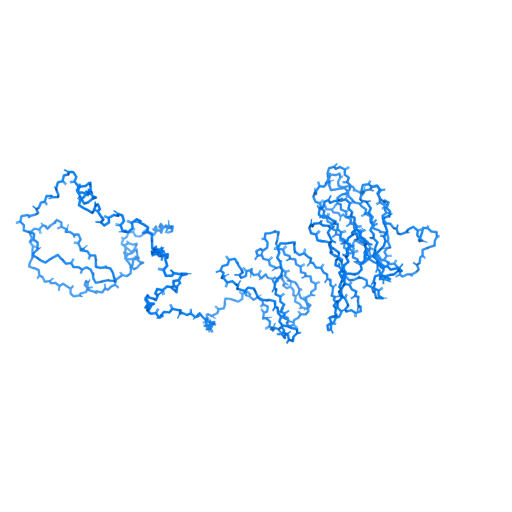08 1.00 62.22 243 TYR A O 1
ATOM 1877 N N . VAL A 1 244 ? -8.081 -15.113 43.065 1.00 68.94 244 VAL A N 1
ATOM 1878 C CA . VAL A 1 244 ? -7.252 -16.316 42.989 1.00 68.94 244 VAL A CA 1
ATOM 1879 C C . VAL A 1 244 ? -5.787 -15.888 42.949 1.00 68.94 244 VAL A C 1
ATOM 1881 O O . VAL A 1 244 ? -5.350 -15.188 42.034 1.00 68.94 244 VAL A O 1
ATOM 1884 N N . SER A 1 245 ? -5.008 -16.286 43.958 1.00 67.31 245 SER A N 1
ATOM 1885 C CA . SER A 1 245 ? -3.562 -16.055 43.950 1.00 67.31 245 SER A CA 1
ATOM 1886 C C . SER A 1 245 ? -2.913 -16.835 42.796 1.00 67.31 245 SER A C 1
ATOM 1888 O O . SER A 1 245 ? -3.180 -18.034 42.689 1.00 67.31 245 SER A O 1
ATOM 1890 N N . PRO A 1 246 ? -2.043 -16.216 41.976 1.00 71.88 246 PRO A N 1
ATOM 1891 C CA . PRO A 1 246 ? -1.309 -16.926 40.929 1.00 71.88 246 PRO A CA 1
ATOM 1892 C C . PRO A 1 246 ? -0.501 -18.112 41.478 1.00 71.88 246 PRO A C 1
ATOM 1894 O O . PRO A 1 246 ? -0.037 -18.069 42.621 1.00 71.88 246 PRO A O 1
ATOM 1897 N N . GLU A 1 247 ? -0.291 -19.145 40.656 1.00 75.62 247 GLU A N 1
ATOM 1898 C CA . GLU A 1 247 ? 0.560 -20.288 41.013 1.00 75.62 247 GLU A CA 1
ATOM 1899 C C . GLU A 1 247 ? 1.989 -19.828 41.353 1.00 75.62 247 GLU A C 1
ATOM 1901 O O . GLU A 1 247 ? 2.590 -18.997 40.666 1.00 75.62 247 GLU A O 1
ATOM 1906 N N . GLN A 1 248 ? 2.541 -20.351 42.449 1.00 73.88 248 GLN A N 1
ATOM 1907 C CA . GLN A 1 248 ? 3.850 -19.940 42.948 1.00 73.88 248 GLN A CA 1
ATOM 1908 C C . GLN A 1 248 ? 4.971 -20.541 42.083 1.00 73.88 248 GLN A C 1
ATOM 1910 O O . GLN A 1 248 ? 5.033 -21.751 41.892 1.00 73.88 248 GLN A O 1
ATOM 1915 N N . LEU A 1 249 ? 5.906 -19.703 41.615 1.00 74.19 249 LEU A N 1
ATOM 1916 C CA . LEU A 1 249 ? 7.018 -20.110 40.732 1.00 74.19 249 LEU A CA 1
ATOM 1917 C C . LEU A 1 249 ? 8.020 -21.091 41.382 1.00 74.19 249 LEU A C 1
ATOM 1919 O O . LEU A 1 249 ? 8.852 -21.671 40.68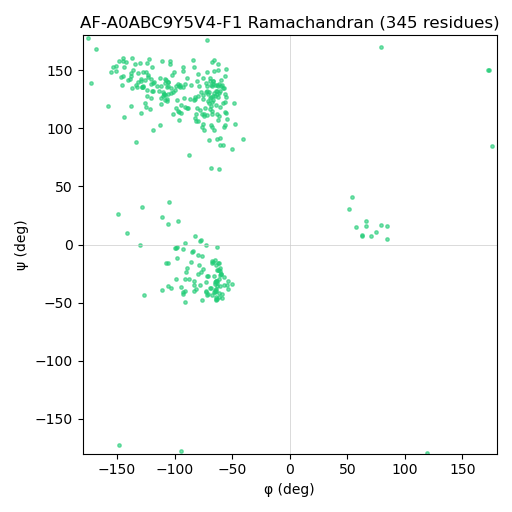8 1.00 74.19 249 LEU A O 1
ATOM 1923 N N . GLY A 1 250 ? 7.968 -21.277 42.702 1.00 79.25 250 GLY A N 1
ATOM 1924 C CA . GLY A 1 250 ? 8.776 -22.261 43.422 1.00 79.25 250 GLY A CA 1
ATOM 1925 C C . GLY A 1 250 ? 8.652 -22.130 44.939 1.00 79.25 250 GLY A C 1
ATOM 1926 O O . GLY A 1 250 ? 8.461 -21.032 45.461 1.00 79.25 250 GLY A O 1
ATOM 1927 N N . GLU A 1 251 ? 8.799 -23.242 45.660 1.00 76.31 251 GLU A N 1
ATOM 1928 C CA . GLU A 1 251 ? 8.589 -23.322 47.119 1.00 76.31 251 GLU A CA 1
ATOM 1929 C C . GLU A 1 251 ? 9.548 -22.440 47.943 1.00 76.31 251 GLU A C 1
ATOM 1931 O O . GLU A 1 251 ? 9.233 -22.065 49.069 1.00 76.31 251 GLU A O 1
ATOM 1936 N N . GLN A 1 252 ? 10.708 -22.072 47.386 1.00 82.62 252 GLN A N 1
ATOM 1937 C CA . GLN A 1 252 ? 11.719 -21.232 48.048 1.00 82.62 252 GLN A CA 1
ATOM 1938 C C . GLN A 1 252 ? 11.579 -19.725 47.768 1.00 82.62 252 GLN A C 1
ATOM 1940 O O . GLN A 1 252 ? 12.350 -18.934 48.314 1.00 82.62 252 GLN A O 1
ATOM 1945 N N . LEU A 1 253 ? 10.639 -19.306 46.916 1.00 78.88 253 LEU A N 1
ATOM 1946 C CA . LEU A 1 253 ? 10.461 -17.905 46.525 1.00 78.88 253 LEU A CA 1
ATOM 1947 C C . LEU A 1 253 ? 9.235 -17.294 47.205 1.00 78.88 253 LEU A C 1
ATOM 1949 O O . LEU A 1 253 ? 8.187 -17.925 47.303 1.00 78.88 253 LEU A O 1
ATOM 1953 N N . VAL A 1 254 ? 9.360 -16.039 47.643 1.00 75.25 254 VAL A N 1
ATOM 1954 C CA . VAL A 1 254 ? 8.252 -15.280 48.238 1.00 75.25 254 VAL A CA 1
ATOM 1955 C C . VAL A 1 254 ? 7.614 -14.401 47.165 1.00 75.25 254 VAL A C 1
ATOM 1957 O O . VAL A 1 254 ? 8.248 -13.472 46.665 1.00 75.25 254 VAL A O 1
ATOM 1960 N N . THR A 1 255 ? 6.356 -14.675 46.823 1.00 74.62 255 THR A N 1
ATOM 1961 C CA . THR A 1 255 ? 5.571 -13.849 45.895 1.00 74.62 255 THR A CA 1
ATOM 1962 C C . THR A 1 255 ? 4.970 -12.656 46.637 1.00 74.62 255 THR A C 1
ATOM 1964 O O . THR A 1 255 ? 4.304 -12.821 47.658 1.00 74.62 255 THR A O 1
ATOM 1967 N N . LEU A 1 256 ? 5.192 -11.443 46.127 1.00 77.19 256 LEU A N 1
ATOM 1968 C CA . LEU A 1 256 ? 4.552 -10.225 46.632 1.00 77.19 256 LEU A CA 1
ATOM 1969 C C . LEU A 1 256 ? 3.269 -9.925 45.845 1.00 77.19 256 LEU A C 1
ATOM 1971 O O . LEU A 1 256 ? 3.148 -10.285 44.676 1.00 77.19 256 LEU A O 1
ATOM 1975 N N . SER A 1 257 ? 2.309 -9.249 46.481 1.00 73.94 257 SER A N 1
ATOM 1976 C CA . SER A 1 257 ? 1.060 -8.832 45.831 1.00 73.94 257 SER A CA 1
ATOM 1977 C C . SER A 1 257 ? 1.316 -7.777 44.750 1.00 73.94 257 SER A C 1
ATOM 1979 O O . SER A 1 257 ? 2.066 -6.834 44.993 1.00 73.94 257 SER A O 1
ATOM 1981 N N . SER A 1 258 ? 0.611 -7.853 43.621 1.00 75.06 258 SER A N 1
ATOM 1982 C CA . SER A 1 258 ? 0.670 -6.873 42.520 1.00 75.06 258 SER A CA 1
ATOM 1983 C C . SER A 1 258 ? -0.101 -5.570 42.785 1.00 75.06 258 SER A C 1
ATOM 1985 O O . SER A 1 258 ? -0.197 -4.706 41.913 1.00 75.06 258 SER A O 1
ATOM 1987 N N . LEU A 1 259 ? -0.675 -5.409 43.979 1.00 75.88 259 LEU A N 1
ATOM 1988 C CA . LEU A 1 259 ? -1.430 -4.214 44.339 1.00 75.88 259 LEU A CA 1
ATOM 1989 C C . LEU A 1 259 ? -0.502 -3.005 44.545 1.00 75.88 259 LEU A C 1
ATOM 1991 O O . LEU A 1 259 ? 0.615 -3.170 45.039 1.00 75.88 259 LEU A O 1
ATOM 1995 N N . PRO A 1 260 ? -0.966 -1.773 44.248 1.00 78.25 260 PRO A N 1
ATOM 1996 C CA . PRO A 1 260 ? -0.154 -0.577 44.425 1.00 78.25 260 PRO A CA 1
ATOM 1997 C C . PRO A 1 260 ? 0.367 -0.446 45.856 1.00 78.25 260 PRO A C 1
ATOM 1999 O O . PRO A 1 260 ? -0.407 -0.436 46.820 1.00 78.25 260 PRO A O 1
ATOM 2002 N N . GLU A 1 261 ? 1.683 -0.277 45.994 1.00 77.00 261 GLU A N 1
ATOM 2003 C CA . GLU A 1 261 ? 2.348 -0.192 47.297 1.00 77.00 261 GLU A CA 1
ATOM 2004 C C . GLU A 1 261 ? 1.794 0.941 48.173 1.00 77.00 261 GLU A C 1
ATOM 2006 O O . GLU A 1 261 ? 1.811 0.845 49.399 1.00 77.00 261 GLU A O 1
ATOM 2011 N N . SER A 1 262 ? 1.273 2.008 47.557 1.00 76.88 262 SER A N 1
ATOM 2012 C CA . SER A 1 262 ? 0.686 3.159 48.249 1.00 76.88 262 SER A CA 1
ATOM 2013 C C . SER A 1 262 ? -0.464 2.766 49.175 1.00 76.88 262 SER A C 1
ATOM 2015 O O . SER A 1 262 ? -0.584 3.338 50.256 1.00 76.88 262 SER A O 1
ATOM 2017 N N . ARG A 1 263 ? -1.273 1.759 48.817 1.00 71.38 263 ARG A N 1
ATOM 2018 C CA . ARG A 1 263 ? -2.397 1.324 49.661 1.00 71.38 263 ARG A CA 1
ATOM 2019 C C . ARG A 1 263 ? -1.923 0.733 50.991 1.00 71.38 263 ARG A C 1
ATOM 2021 O O . ARG A 1 263 ? -2.515 1.013 52.029 1.00 71.38 263 ARG A O 1
ATOM 2028 N N . TRP A 1 264 ? -0.830 -0.025 50.975 1.00 70.50 264 TRP A N 1
ATOM 2029 C CA . TRP A 1 264 ? -0.336 -0.776 52.135 1.00 70.50 264 TRP A CA 1
ATOM 2030 C C . TRP A 1 264 ? 0.723 0.002 52.922 1.00 70.50 264 TRP A C 1
ATOM 2032 O O . TRP A 1 264 ? 0.714 -0.002 54.153 1.00 70.50 264 TRP A O 1
ATOM 2042 N N . LYS A 1 265 ? 1.585 0.764 52.235 1.00 78.12 265 LYS A N 1
ATOM 2043 C CA . LYS A 1 265 ? 2.556 1.668 52.876 1.00 78.12 265 LYS A CA 1
ATOM 2044 C C . LYS A 1 265 ? 1.860 2.782 53.668 1.00 78.12 265 LYS A C 1
ATOM 2046 O O . LYS A 1 265 ? 2.314 3.135 54.760 1.00 78.12 265 LYS A O 1
ATOM 2051 N N . ASN A 1 266 ? 0.724 3.282 53.172 1.00 77.25 266 ASN A N 1
ATOM 2052 C CA . ASN A 1 266 ? -0.097 4.249 53.904 1.00 77.25 266 ASN A CA 1
ATOM 2053 C C . ASN A 1 266 ? -0.808 3.624 55.109 1.00 77.25 266 ASN A C 1
ATOM 2055 O O . ASN A 1 266 ? -1.064 4.329 56.079 1.00 77.25 266 ASN A O 1
ATOM 2059 N N . LEU A 1 267 ? -1.089 2.316 55.087 1.00 77.31 267 LEU A N 1
ATOM 2060 C CA . LEU A 1 267 ? -1.697 1.610 56.217 1.00 77.31 267 LEU A CA 1
ATOM 2061 C C . LEU A 1 267 ? -0.757 1.587 57.432 1.00 77.31 267 LEU A C 1
ATOM 2063 O O . LEU A 1 267 ? -1.187 1.839 58.554 1.00 77.31 267 LEU A O 1
ATOM 2067 N N . LEU A 1 268 ? 0.541 1.361 57.198 1.00 84.00 268 LEU A N 1
ATOM 2068 C CA . LEU A 1 268 ? 1.560 1.335 58.253 1.00 84.00 268 LEU A CA 1
ATOM 2069 C C . LEU A 1 268 ? 1.735 2.702 58.937 1.00 84.00 268 LEU A C 1
ATOM 2071 O O . LEU A 1 268 ? 2.018 2.781 60.128 1.00 84.00 268 LEU A O 1
ATOM 2075 N N . SER A 1 269 ? 1.566 3.786 58.179 1.00 82.88 269 SER A N 1
ATOM 2076 C CA . SER A 1 269 ? 1.770 5.170 58.631 1.00 82.88 269 SER A CA 1
ATOM 2077 C C . SER A 1 269 ? 0.463 5.963 58.727 1.00 82.88 269 SER A C 1
ATOM 2079 O O . SER A 1 269 ? 0.457 7.198 58.712 1.00 82.88 269 SER A O 1
ATOM 2081 N N . LEU A 1 270 ? -0.657 5.255 58.875 1.00 84.75 270 LEU A N 1
ATOM 2082 C CA . LEU A 1 270 ? -2.001 5.816 58.796 1.00 84.75 270 LEU A CA 1
ATOM 2083 C C . LEU A 1 270 ? -2.243 6.884 59.868 1.00 84.75 270 LEU A C 1
ATOM 2085 O O . LEU A 1 270 ? -2.860 7.911 59.590 1.00 84.75 270 LEU A O 1
ATOM 2089 N N . ASP A 1 271 ? -1.685 6.709 61.064 1.00 83.50 271 ASP A N 1
ATOM 2090 C CA . ASP A 1 271 ? -1.808 7.676 62.159 1.00 83.50 271 ASP A CA 1
ATOM 2091 C C . ASP A 1 271 ? -1.051 8.980 61.897 1.00 83.50 271 ASP A C 1
ATOM 2093 O O . ASP A 1 271 ? -1.531 10.064 62.240 1.00 83.50 271 ASP A O 1
ATOM 2097 N N . VAL A 1 272 ? 0.126 8.896 61.273 1.00 86.44 272 VAL A N 1
ATOM 2098 C CA . VAL A 1 272 ? 0.932 10.069 60.903 1.00 86.44 272 VAL A CA 1
ATOM 2099 C C . VAL A 1 272 ? 0.256 10.815 59.757 1.00 86.44 272 VAL A C 1
ATOM 2101 O O . VAL A 1 272 ? 0.130 12.039 59.809 1.00 86.44 272 VAL A O 1
ATOM 2104 N N . ILE A 1 273 ? -0.257 10.078 58.769 1.00 83.00 273 ILE A N 1
ATOM 2105 C CA . ILE A 1 273 ? -1.011 10.630 57.641 1.00 83.00 273 ILE A CA 1
ATOM 2106 C C . ILE A 1 273 ? -2.296 11.302 58.139 1.00 83.00 273 ILE A C 1
ATOM 2108 O O . ILE A 1 273 ? -2.543 12.457 57.805 1.00 83.00 273 ILE A O 1
ATOM 2112 N N . LYS A 1 274 ? -3.070 10.650 59.019 1.00 82.44 274 LYS A N 1
ATOM 2113 C CA . LYS A 1 274 ? -4.260 11.247 59.646 1.00 82.44 274 LYS A CA 1
ATOM 2114 C C . LYS A 1 274 ? -3.916 12.507 60.430 1.00 82.44 274 LYS A C 1
ATOM 2116 O O . LYS A 1 274 ? -4.649 13.480 60.335 1.00 82.44 274 LYS A O 1
ATOM 2121 N N . LYS A 1 275 ? -2.819 12.526 61.195 1.00 85.38 275 LYS A N 1
ATOM 2122 C CA . LYS A 1 275 ? -2.381 13.722 61.939 1.00 85.38 275 LYS A CA 1
ATOM 2123 C C . LYS A 1 275 ? -1.975 14.870 61.017 1.00 85.38 275 LYS A C 1
ATOM 2125 O O . LYS A 1 275 ? -2.327 16.004 61.310 1.00 85.38 275 LYS A O 1
ATOM 2130 N N . LYS A 1 276 ? -1.277 14.582 59.916 1.00 85.81 276 LYS A N 1
ATOM 2131 C CA . LYS A 1 276 ? -0.888 15.582 58.909 1.00 85.81 276 LYS A CA 1
ATOM 2132 C C . LYS A 1 276 ? -2.096 16.132 58.144 1.00 85.81 276 LYS A C 1
ATOM 2134 O O . LYS A 1 276 ? -2.129 17.319 57.849 1.00 85.81 276 LYS A O 1
ATOM 2139 N N . ASN A 1 277 ? -3.072 15.274 57.852 1.00 82.88 277 ASN A N 1
ATOM 2140 C CA . ASN A 1 277 ? -4.283 15.627 57.112 1.00 82.88 277 ASN A CA 1
ATOM 2141 C C . ASN A 1 277 ? -5.376 16.242 58.001 1.00 82.88 277 ASN A C 1
ATOM 2143 O O . ASN A 1 277 ? -6.405 16.669 57.481 1.00 82.88 277 ASN A O 1
ATOM 2147 N N . LYS A 1 278 ? -5.186 16.298 59.328 1.00 86.62 278 LYS A N 1
ATOM 2148 C CA . LYS A 1 278 ? -6.086 17.059 60.199 1.00 86.62 278 LYS A CA 1
ATOM 2149 C C . LYS A 1 278 ? -5.999 18.544 59.824 1.00 86.62 278 LYS A C 1
ATOM 2151 O O . LYS A 1 278 ? -4.888 19.065 59.705 1.00 86.62 278 LYS A O 1
ATOM 2156 N N . PRO A 1 279 ? -7.139 19.235 59.658 1.00 81.75 279 PRO A N 1
ATOM 2157 C CA . PRO A 1 279 ? -7.138 20.664 59.379 1.00 81.75 279 PRO A CA 1
ATOM 2158 C C . PRO A 1 279 ? -6.444 21.425 60.519 1.00 81.75 279 PRO A C 1
ATOM 2160 O O . PRO A 1 279 ? -6.571 21.055 61.688 1.00 81.75 279 PRO A O 1
ATOM 2163 N N . LYS A 1 280 ? -5.677 22.470 60.172 1.00 76.38 280 LYS A N 1
ATOM 2164 C CA . LYS A 1 280 ? -4.899 23.266 61.143 1.00 76.38 280 LYS A CA 1
ATOM 2165 C C . LYS A 1 280 ? -5.787 23.990 62.150 1.00 76.38 280 LYS A C 1
ATOM 2167 O O . LYS A 1 280 ? -5.401 24.135 63.305 1.00 76.38 280 LYS A O 1
ATOM 2172 N N . GLU A 1 281 ? -6.967 24.407 61.715 1.00 80.56 281 GLU A N 1
ATOM 2173 C CA . GLU A 1 281 ? -8.006 24.931 62.589 1.00 80.56 281 GLU A CA 1
ATOM 2174 C C . GLU A 1 281 ? -9.111 23.878 62.702 1.00 80.56 281 GLU A C 1
ATOM 2176 O O . GLU A 1 281 ? -9.617 23.414 61.673 1.00 80.56 281 GLU A O 1
ATOM 2181 N N . PRO A 1 282 ? -9.459 23.433 63.925 1.00 75.50 282 PRO A N 1
ATOM 2182 C CA . PRO A 1 282 ? -10.538 22.479 64.099 1.00 75.50 282 PRO A CA 1
ATOM 2183 C C . PRO A 1 282 ? -11.853 23.120 63.632 1.00 75.50 282 PRO A C 1
ATOM 2185 O O . PRO A 1 282 ? -12.105 24.287 63.950 1.00 75.50 282 PRO A O 1
ATOM 2188 N N . PRO A 1 283 ? -12.709 22.385 62.901 1.00 74.81 283 PRO A N 1
ATOM 2189 C CA . PRO A 1 283 ? -14.012 22.902 62.511 1.00 74.81 283 PRO A CA 1
ATOM 2190 C C . PRO A 1 283 ? -14.794 23.299 63.768 1.00 74.81 283 PRO A C 1
ATOM 2192 O O . PRO A 1 283 ? -14.805 22.567 64.763 1.00 74.81 283 PRO A O 1
ATOM 2195 N N . LYS A 1 284 ? -15.420 24.482 63.740 1.00 75.25 284 LYS A N 1
ATOM 2196 C CA . LYS A 1 284 ? -16.228 24.983 64.858 1.00 75.25 284 LYS A CA 1
ATOM 2197 C C . LYS A 1 284 ? -17.380 24.009 65.084 1.00 75.25 284 LYS A C 1
ATOM 2199 O O . LYS A 1 284 ? -18.264 23.895 64.241 1.00 75.25 284 LYS A O 1
ATOM 2204 N N . VAL A 1 285 ? -17.347 23.290 66.204 1.00 65.25 285 VAL A N 1
ATOM 2205 C CA . VAL A 1 285 ? -18.401 22.333 66.550 1.00 65.25 285 VAL A CA 1
ATOM 2206 C C . VAL A 1 285 ? -19.698 23.125 66.758 1.00 65.25 285 VAL A C 1
ATOM 2208 O O . VAL A 1 285 ? -19.714 24.018 67.612 1.00 65.25 285 VAL A O 1
ATOM 2211 N N . PRO A 1 286 ? -20.769 22.863 65.987 1.00 69.31 286 PRO A N 1
ATOM 2212 C CA . PRO A 1 286 ? -22.039 23.547 66.191 1.00 69.31 286 PRO A CA 1
ATOM 2213 C C . PRO A 1 286 ? -22.594 23.215 67.583 1.00 69.31 286 PRO A C 1
ATOM 2215 O O . PRO A 1 286 ? -22.361 22.130 68.118 1.00 69.31 286 PRO A O 1
ATOM 2218 N N . LYS A 1 287 ? -23.344 24.151 68.179 1.00 63.38 287 LYS A N 1
ATOM 2219 C CA . LYS A 1 287 ? -23.892 24.014 69.545 1.00 63.38 287 LYS A CA 1
ATOM 2220 C C . LYS A 1 287 ? -24.832 22.807 69.700 1.00 63.38 287 LYS A C 1
ATOM 2222 O O . LYS A 1 287 ? -24.983 22.302 70.808 1.00 63.38 287 LYS A O 1
ATOM 2227 N N . SER A 1 288 ? -25.407 22.324 68.600 1.00 65.44 288 SER A N 1
ATOM 2228 C CA . SER A 1 288 ? -26.179 21.085 68.512 1.00 65.44 288 SER A CA 1
ATOM 2229 C C . SER A 1 288 ? -25.737 20.288 67.284 1.00 65.44 288 SER A C 1
ATOM 2231 O O . SER A 1 288 ? -26.278 20.451 66.192 1.00 65.44 288 SER A O 1
ATOM 2233 N N . ALA A 1 289 ? -24.724 19.436 67.440 1.00 60.72 289 ALA A N 1
ATOM 2234 C CA . ALA A 1 289 ? -24.362 18.496 66.387 1.00 60.72 289 ALA A CA 1
ATOM 2235 C C . ALA A 1 289 ? -25.456 17.414 66.271 1.00 60.72 289 ALA A C 1
ATOM 2237 O O . ALA A 1 289 ? -25.853 16.846 67.294 1.00 60.72 289 ALA A O 1
ATOM 2238 N N . PRO A 1 290 ? -25.961 17.115 65.063 1.00 69.00 290 PRO A N 1
ATOM 2239 C CA . PRO A 1 290 ? -26.930 16.045 64.887 1.00 69.00 290 PRO A CA 1
ATOM 2240 C C . PRO A 1 290 ? -26.286 14.704 65.268 1.00 69.00 290 PRO A C 1
ATOM 2242 O O . PRO A 1 290 ? -25.193 14.377 64.811 1.00 69.00 290 PRO A O 1
ATOM 2245 N N . PHE A 1 291 ? -26.960 13.928 66.125 1.00 70.31 291 PHE A N 1
ATOM 2246 C CA . PHE A 1 291 ? -26.463 12.626 66.598 1.00 70.31 291 PHE A CA 1
ATOM 2247 C C . PHE A 1 291 ? -26.276 11.620 65.447 1.00 70.31 291 PHE A C 1
ATOM 2249 O O . PHE A 1 291 ? -25.378 10.783 65.491 1.00 70.31 291 PHE A O 1
ATOM 2256 N N . PHE A 1 292 ? -27.087 11.745 64.393 1.00 71.56 292 PHE A N 1
ATOM 2257 C CA . PHE A 1 292 ? -26.930 11.021 63.136 1.00 71.56 292 PHE A CA 1
ATOM 2258 C C . PHE A 1 292 ? -26.537 12.004 62.035 1.00 71.56 292 PHE A C 1
ATOM 2260 O O . PHE A 1 292 ? -27.280 12.944 61.757 1.00 71.56 292 PHE A O 1
ATOM 2267 N N . ILE A 1 293 ? -25.383 11.784 61.404 1.00 72.69 293 ILE A N 1
ATOM 2268 C CA . ILE A 1 293 ? -24.977 12.547 60.223 1.00 72.69 293 ILE A CA 1
ATOM 2269 C C . ILE A 1 293 ? -25.764 11.973 59.035 1.00 72.69 293 ILE A C 1
ATOM 2271 O O . ILE A 1 293 ? -25.581 10.792 58.728 1.00 72.69 293 ILE A O 1
ATOM 2275 N N . PRO A 1 294 ? -26.657 12.742 58.389 1.00 71.75 294 PRO A N 1
ATOM 2276 C CA . PRO A 1 294 ? -27.461 12.219 57.295 1.00 71.75 294 PRO A CA 1
ATOM 2277 C C . PRO A 1 294 ? -26.568 11.868 56.098 1.00 71.75 294 PRO A C 1
ATOM 2279 O O . PRO A 1 294 ? -25.719 12.657 55.672 1.00 71.75 294 PRO A O 1
ATOM 2282 N N . THR A 1 295 ? -26.741 10.656 55.577 1.00 71.75 295 THR A N 1
ATOM 2283 C CA . THR A 1 295 ? -26.020 10.152 54.405 1.00 71.75 295 THR A CA 1
ATOM 2284 C C . THR A 1 295 ? -26.863 10.324 53.153 1.00 71.75 295 THR A C 1
ATOM 2286 O O . THR A 1 295 ? -28.055 10.019 53.161 1.00 71.75 295 THR A O 1
ATOM 2289 N N . LEU A 1 296 ? -26.235 10.752 52.063 1.00 65.88 296 LEU A N 1
ATOM 2290 C CA . LEU A 1 296 ? -26.833 10.698 50.737 1.00 65.88 296 LEU A CA 1
ATOM 2291 C C . LEU A 1 296 ? -26.905 9.232 50.281 1.00 65.88 296 LEU A C 1
ATOM 2293 O O . LEU A 1 296 ? -25.893 8.527 50.363 1.00 65.88 296 LEU A O 1
ATOM 2297 N N . PRO A 1 297 ? -28.068 8.752 49.810 1.00 58.50 297 PRO A N 1
ATOM 2298 C CA . PRO A 1 297 ? -28.175 7.419 49.235 1.00 58.50 297 PRO A CA 1
ATOM 2299 C C . PRO A 1 297 ? -27.387 7.348 47.914 1.00 58.50 297 PRO A C 1
ATOM 2301 O O . PRO A 1 297 ? -27.763 7.973 46.923 1.00 58.50 297 PRO A O 1
ATOM 2304 N N . GLY A 1 298 ? -26.297 6.574 47.891 1.00 60.94 298 GLY A N 1
ATOM 2305 C CA . GLY A 1 298 ? -25.442 6.357 46.718 1.00 60.94 298 GLY A CA 1
ATOM 2306 C C . GLY A 1 298 ? -24.448 5.203 46.919 1.00 60.94 298 GLY A C 1
ATOM 2307 O O . GLY A 1 298 ? -24.277 4.721 48.037 1.00 60.94 298 GLY A O 1
ATOM 2308 N N . LEU A 1 299 ? -23.784 4.766 45.839 1.00 53.91 299 LEU A N 1
ATOM 2309 C CA . LEU A 1 299 ? -22.807 3.655 45.836 1.00 53.91 299 LEU A CA 1
ATOM 2310 C C . LEU A 1 299 ? -21.599 3.900 46.760 1.00 53.91 299 LEU A C 1
ATOM 2312 O O . LEU A 1 299 ? -20.982 2.957 47.251 1.00 53.91 299 LEU A O 1
ATOM 2316 N N . ILE A 1 300 ? -21.278 5.169 47.024 1.00 61.06 300 ILE A N 1
ATOM 2317 C CA . ILE A 1 300 ? -20.271 5.590 47.999 1.00 61.06 300 ILE A CA 1
ATOM 2318 C C . ILE A 1 300 ? -20.991 6.483 49.015 1.00 61.06 300 ILE A C 1
ATOM 2320 O O . ILE A 1 300 ? -21.486 7.543 48.623 1.00 61.06 300 ILE A O 1
ATOM 2324 N N . PRO A 1 301 ? -21.063 6.102 50.301 1.00 65.38 301 PRO A N 1
ATOM 2325 C CA . PRO A 1 301 ? -21.765 6.890 51.304 1.00 65.38 301 PRO A CA 1
ATOM 2326 C C . PRO A 1 301 ? -21.086 8.255 51.468 1.00 65.38 301 PRO A C 1
ATOM 2328 O O . PRO A 1 301 ? -19.955 8.354 51.949 1.00 65.38 301 PRO A O 1
ATOM 2331 N N . ARG A 1 302 ? -21.782 9.317 51.051 1.00 65.94 302 ARG A N 1
ATOM 2332 C CA . ARG A 1 302 ? -21.377 10.716 51.246 1.00 65.94 302 ARG A CA 1
ATOM 2333 C C . ARG A 1 302 ? -22.279 11.356 52.295 1.00 65.94 302 ARG A C 1
ATOM 2335 O O . ARG A 1 302 ? -23.471 11.069 52.347 1.00 65.94 302 ARG A O 1
ATOM 2342 N N . TYR A 1 303 ? -21.717 12.212 53.138 1.00 72.88 303 TYR A N 1
ATOM 2343 C CA . TYR A 1 303 ? -22.477 12.946 54.150 1.00 72.88 303 TYR A CA 1
ATOM 2344 C C . TYR A 1 303 ? -22.984 14.269 53.578 1.00 72.88 303 TYR A C 1
ATOM 2346 O O . TYR A 1 303 ? -22.275 14.917 52.808 1.00 72.88 303 TYR A O 1
ATOM 2354 N N . ILE A 1 304 ? -24.189 14.675 53.973 1.00 66.94 304 ILE A N 1
ATOM 2355 C CA . ILE A 1 304 ? -24.730 15.998 53.640 1.00 66.94 304 ILE A CA 1
ATOM 2356 C C . ILE A 1 304 ? -23.970 17.050 54.465 1.00 66.94 304 ILE A C 1
ATOM 2358 O O . ILE A 1 304 ? -23.775 16.870 55.670 1.00 66.94 304 ILE A O 1
ATOM 2362 N N . ALA A 1 305 ? -23.513 18.132 53.828 1.00 63.72 305 ALA A N 1
ATOM 2363 C CA . ALA A 1 305 ? -22.872 19.242 54.530 1.00 63.72 305 ALA A CA 1
ATOM 2364 C C . ALA A 1 305 ? -23.907 20.005 55.386 1.00 63.72 305 ALA A C 1
ATOM 2366 O O . ALA A 1 305 ? -25.041 20.178 54.942 1.00 63.72 305 ALA A O 1
ATOM 2367 N N . PRO A 1 306 ? -23.564 20.450 56.608 1.00 58.91 306 PRO A N 1
ATOM 2368 C CA . PRO A 1 306 ? -24.496 21.205 57.439 1.00 58.91 306 PRO A CA 1
ATOM 2369 C C . PRO A 1 306 ? -24.739 22.601 56.845 1.00 58.91 306 PRO A C 1
ATOM 2371 O O . PRO A 1 306 ? -23.794 23.372 56.687 1.00 58.91 306 PRO A O 1
ATOM 2374 N N . GLU A 1 307 ? -25.995 22.932 56.546 1.00 56.75 307 GLU A N 1
ATOM 2375 C CA . GLU A 1 307 ? -26.426 24.311 56.289 1.00 56.75 307 GLU A CA 1
ATOM 2376 C C . GLU A 1 307 ? -26.512 25.083 57.621 1.00 56.75 307 GLU A C 1
ATOM 2378 O O . GLU A 1 307 ? -26.875 24.515 58.656 1.00 56.75 307 GLU A O 1
ATOM 2383 N N . GLU A 1 308 ? -26.153 26.371 57.627 1.00 49.66 308 GLU A N 1
ATOM 2384 C CA . GLU A 1 308 ? -26.317 27.237 58.803 1.00 49.66 308 GLU A CA 1
ATOM 2385 C C . GLU A 1 308 ? -27.822 27.466 59.063 1.00 49.66 308 GLU A C 1
ATOM 2387 O O . GLU A 1 308 ? -28.479 28.225 58.354 1.00 49.66 308 GLU A O 1
ATOM 2392 N N . GLU A 1 309 ? -28.396 26.780 60.061 1.00 46.81 309 GLU A N 1
ATOM 2393 C CA . GLU A 1 309 ? -29.822 26.899 60.403 1.00 46.81 309 GLU A CA 1
ATOM 2394 C C . GLU A 1 309 ? -30.144 28.299 60.980 1.00 46.81 309 GLU A C 1
ATOM 2396 O O . GLU A 1 309 ? -29.711 28.653 62.080 1.00 46.81 309 GLU A O 1
ATOM 2401 N N . ASN A 1 310 ? -30.964 29.083 60.266 1.00 39.16 310 ASN A N 1
ATOM 2402 C CA . ASN A 1 310 ? -31.787 30.133 60.870 1.00 39.16 310 ASN A CA 1
ATOM 2403 C C . ASN A 1 310 ? -32.961 29.454 61.593 1.00 39.16 310 ASN A C 1
ATOM 2405 O O . ASN A 1 310 ? -33.851 28.885 60.959 1.00 39.16 310 ASN A O 1
ATOM 2409 N N . ASP A 1 311 ? -32.956 29.514 62.924 1.00 46.88 311 ASP A N 1
ATOM 2410 C CA . ASP A 1 311 ? -34.023 29.021 63.798 1.00 46.88 311 ASP A CA 1
ATOM 2411 C C . ASP A 1 311 ? -35.370 29.676 63.447 1.00 46.88 311 ASP A C 1
ATOM 2413 O O . ASP A 1 311 ? -35.605 30.830 63.799 1.00 46.88 311 ASP A O 1
ATOM 2417 N N . THR A 1 312 ? -36.258 28.960 62.748 1.00 42.88 312 THR A N 1
ATOM 2418 C CA . THR A 1 312 ? -37.732 29.029 62.883 1.00 42.88 312 THR A CA 1
ATOM 2419 C C . THR A 1 312 ? -38.425 28.144 61.836 1.00 42.88 312 THR A C 1
ATOM 2421 O O . THR A 1 312 ? -38.848 28.639 60.801 1.00 42.88 312 THR A O 1
ATOM 2424 N N . GLN A 1 313 ? -38.589 26.840 62.109 1.00 40.75 313 GLN A N 1
ATOM 2425 C CA . GLN A 1 313 ? -39.799 26.037 61.804 1.00 40.75 313 GLN A CA 1
ATOM 2426 C C . GLN A 1 313 ? -39.581 24.540 62.096 1.00 40.75 313 GLN A C 1
ATOM 2428 O O . GLN A 1 313 ? -38.473 24.016 62.028 1.00 40.75 313 GLN A O 1
ATOM 2433 N N . SER A 1 314 ? -40.658 23.841 62.462 1.00 49.62 314 SER A N 1
ATOM 2434 C CA . SER A 1 314 ? -40.663 22.411 62.787 1.00 49.62 314 SER A CA 1
ATOM 2435 C C . SER A 1 314 ? -40.242 21.543 61.594 1.00 49.62 314 SER A C 1
ATOM 2437 O O . SER A 1 314 ? -40.851 21.627 60.529 1.00 49.62 314 SER A O 1
ATOM 2439 N N . LYS A 1 315 ? -39.245 20.669 61.807 1.00 57.47 315 LYS A N 1
ATOM 2440 C CA . LYS A 1 315 ? -38.726 19.682 60.842 1.00 57.47 315 LYS A CA 1
ATOM 2441 C C . LYS A 1 315 ? -39.812 18.687 60.412 1.00 57.47 315 LYS A C 1
ATOM 2443 O O . LYS A 1 315 ? -39.989 17.641 61.030 1.00 57.47 315 LYS A O 1
ATOM 2448 N N . VAL A 1 316 ? -40.512 19.000 59.325 1.00 50.50 316 VAL A N 1
ATOM 2449 C CA . VAL A 1 316 ? -41.234 18.012 58.516 1.00 50.50 316 VAL A CA 1
ATOM 2450 C C . VAL A 1 316 ? -40.310 17.631 57.364 1.00 50.50 316 VAL A C 1
ATOM 2452 O O . VAL A 1 316 ? -39.966 18.470 56.535 1.00 50.50 316 VAL A O 1
ATOM 2455 N N . VAL A 1 317 ? -39.853 16.377 57.343 1.00 52.28 317 VAL A N 1
ATOM 2456 C CA . VAL A 1 317 ? -38.942 15.874 56.306 1.00 52.28 317 VAL A CA 1
ATOM 2457 C C . VAL A 1 317 ? -39.745 15.677 55.023 1.00 52.28 317 VAL A C 1
ATOM 2459 O O . VAL A 1 317 ? -40.645 14.838 54.972 1.00 52.28 317 VAL A O 1
ATOM 2462 N N . ASN A 1 318 ? -39.465 16.477 53.996 1.00 49.88 318 ASN A N 1
ATOM 2463 C CA . ASN A 1 318 ? -40.160 16.379 52.719 1.00 49.88 318 ASN A CA 1
ATOM 2464 C C . ASN A 1 318 ? -39.620 15.164 51.943 1.00 49.88 318 ASN A C 1
ATOM 2466 O O . ASN A 1 318 ? -38.460 15.147 51.533 1.00 49.88 318 ASN A O 1
ATOM 2470 N N . LEU A 1 319 ? -40.452 14.131 51.763 1.00 49.50 319 LEU A N 1
ATOM 2471 C CA . LEU A 1 319 ? -40.066 12.843 51.164 1.00 49.50 319 LEU A CA 1
ATOM 2472 C C . LEU A 1 319 ? -39.575 12.969 49.705 1.00 49.50 319 LEU A C 1
ATOM 2474 O O . LEU A 1 319 ? -38.922 12.061 49.202 1.00 49.50 319 LEU A O 1
ATOM 2478 N N . GLY A 1 320 ? -39.845 14.099 49.037 1.00 52.94 320 GLY A N 1
ATOM 2479 C CA . GLY A 1 320 ? -39.348 14.402 47.689 1.00 52.94 320 GLY A CA 1
ATOM 2480 C C . GLY A 1 320 ? -37.829 14.615 47.593 1.00 52.94 320 GLY A C 1
ATOM 2481 O O . GLY A 1 320 ? -37.280 14.525 46.501 1.00 52.94 320 GLY A O 1
ATOM 2482 N N . VAL A 1 321 ? -37.134 14.832 48.718 1.00 53.25 321 VAL A N 1
ATOM 2483 C CA . VAL A 1 321 ? -35.660 14.975 48.777 1.00 53.25 321 VAL A CA 1
ATOM 2484 C C . VAL A 1 321 ? -34.937 13.619 48.648 1.00 53.25 321 VAL A C 1
ATOM 2486 O O . VAL A 1 321 ? -33.726 13.570 48.467 1.00 53.25 321 VAL A O 1
ATOM 2489 N N . LEU A 1 322 ? -35.671 12.499 48.698 1.00 48.31 322 LEU A N 1
ATOM 2490 C CA . LEU A 1 322 ? -35.126 11.146 48.512 1.00 48.31 322 LEU A CA 1
ATOM 2491 C C . LEU A 1 322 ? -35.027 10.714 47.041 1.00 48.31 322 LEU A C 1
ATOM 2493 O O . LEU A 1 322 ? -34.489 9.642 46.765 1.00 48.31 322 LEU A O 1
ATOM 2497 N N . ALA A 1 323 ? -35.544 11.506 46.096 1.00 55.94 323 ALA A N 1
ATOM 2498 C CA . ALA A 1 323 ? -35.370 11.220 44.678 1.00 55.94 323 ALA A CA 1
ATOM 2499 C C . ALA A 1 323 ? -33.899 11.446 44.298 1.00 55.94 323 ALA A C 1
ATOM 2501 O O . ALA A 1 323 ? -33.394 12.564 44.394 1.00 55.94 323 ALA A O 1
ATOM 2502 N N . GLN A 1 324 ? -33.208 10.382 43.882 1.00 55.97 324 GLN A N 1
ATOM 2503 C CA . GLN A 1 324 ? -31.851 10.477 43.351 1.00 55.97 324 GLN A CA 1
ATOM 2504 C C . GLN A 1 324 ? -31.870 11.335 42.084 1.00 55.97 324 GLN A C 1
ATOM 2506 O O . GLN A 1 324 ? -32.354 10.911 41.036 1.00 55.97 324 GLN A O 1
ATOM 2511 N N . LYS A 1 325 ? -31.357 12.557 42.194 1.00 62.50 325 LYS A N 1
ATOM 2512 C CA . LYS A 1 325 ? -31.110 13.443 41.060 1.00 62.50 325 LYS A CA 1
ATOM 2513 C C . LYS A 1 325 ? -29.677 13.195 40.593 1.00 62.50 325 LYS A C 1
ATOM 2515 O O . LYS A 1 325 ? -28.763 13.220 41.414 1.00 62.50 325 LYS A O 1
ATOM 2520 N N . SER A 1 326 ? -29.487 12.895 39.309 1.00 67.75 326 SER A N 1
ATOM 2521 C CA . SER A 1 326 ? -28.143 12.813 38.728 1.00 67.75 326 SER A CA 1
ATOM 2522 C C . SER A 1 326 ? -27.497 14.201 38.704 1.00 67.75 326 SER A C 1
ATOM 2524 O O . SER A 1 326 ? -28.207 15.208 38.683 1.00 67.75 326 SER A O 1
ATOM 2526 N N . ASP A 1 327 ? -26.165 14.269 38.659 1.00 67.62 327 ASP A N 1
ATOM 2527 C CA . ASP A 1 327 ? -25.434 15.545 38.570 1.00 67.62 327 ASP A CA 1
ATOM 2528 C C . ASP A 1 327 ? -25.908 16.383 37.365 1.00 67.62 327 ASP A C 1
ATOM 2530 O O . ASP A 1 327 ? -26.080 17.597 37.457 1.00 67.62 327 ASP A O 1
ATOM 2534 N N . PHE A 1 328 ? -26.257 15.708 36.266 1.00 69.50 328 PHE A N 1
ATOM 2535 C CA . PHE A 1 328 ? -26.874 16.319 35.090 1.00 69.50 328 PHE A CA 1
ATOM 2536 C C . PHE A 1 328 ? -28.230 16.973 35.394 1.00 69.50 328 PHE A C 1
ATOM 2538 O O . PHE A 1 328 ? -28.490 18.097 34.973 1.00 69.50 328 PHE A O 1
ATOM 2545 N N . TYR A 1 329 ? -29.098 16.286 36.140 1.00 70.56 329 TYR A N 1
ATOM 2546 C CA . TYR A 1 329 ? -30.408 16.813 36.513 1.00 70.56 329 TYR A CA 1
ATOM 2547 C C . TYR A 1 329 ? -30.278 18.053 37.414 1.00 70.56 329 TYR A C 1
ATOM 2549 O O . TYR A 1 329 ? -31.041 19.006 37.259 1.00 70.56 329 TYR A O 1
ATOM 2557 N N . ILE A 1 330 ? -29.304 18.061 38.332 1.00 72.94 330 ILE A N 1
ATOM 2558 C CA . ILE A 1 330 ? -29.048 19.197 39.233 1.00 72.94 330 ILE A CA 1
ATOM 2559 C C . ILE A 1 330 ? -28.621 20.428 38.427 1.00 72.94 330 ILE A C 1
ATOM 2561 O O . ILE A 1 330 ? -29.204 21.496 38.602 1.00 72.94 330 ILE A O 1
ATOM 2565 N N . HIS A 1 331 ? -27.688 20.271 37.484 1.00 73.56 331 HIS A N 1
ATOM 2566 C CA . HIS A 1 331 ? -27.267 21.372 36.613 1.00 73.56 331 HIS A CA 1
ATOM 2567 C C . HIS A 1 331 ? -28.387 21.892 35.706 1.00 73.56 331 HIS A C 1
ATOM 2569 O O . HIS A 1 331 ? -28.435 23.084 35.406 1.00 73.56 331 HIS A O 1
ATOM 2575 N N . LEU A 1 332 ? -29.323 21.032 35.300 1.00 72.94 332 LEU A N 1
ATOM 2576 C CA . LEU A 1 332 ? -30.459 21.427 34.467 1.00 72.94 332 LEU A CA 1
ATOM 2577 C C . LEU A 1 332 ? -31.498 22.241 35.261 1.00 72.94 332 LEU A C 1
ATOM 2579 O O . LEU A 1 332 ? -32.010 23.240 34.757 1.00 72.94 332 LEU A O 1
ATOM 2583 N N . GLU A 1 333 ? -31.776 21.872 36.517 1.00 76.56 333 GLU A N 1
ATOM 2584 C CA . GLU A 1 333 ? -32.609 22.682 37.424 1.00 76.56 333 GLU A CA 1
ATOM 2585 C C . GLU A 1 333 ? -31.958 24.033 37.749 1.00 76.56 333 GLU A C 1
ATOM 2587 O O . GLU A 1 333 ? -32.638 25.062 37.778 1.00 76.56 333 GLU A O 1
ATOM 2592 N N . GLU A 1 334 ? -30.642 24.043 37.957 1.00 76.00 334 GLU A N 1
ATOM 2593 C CA . GLU A 1 334 ? -29.876 25.253 38.246 1.00 76.00 334 GLU A CA 1
ATOM 2594 C C . GLU A 1 334 ? -29.924 26.223 37.055 1.00 76.00 334 GLU A C 1
ATOM 2596 O O . GLU A 1 334 ? -30.285 27.390 37.221 1.00 76.00 334 GLU A O 1
ATOM 2601 N N . ALA A 1 335 ? -29.725 25.710 35.838 1.00 71.62 335 ALA A N 1
ATOM 2602 C CA . ALA A 1 335 ? -29.830 26.475 34.600 1.00 71.62 335 ALA A CA 1
ATOM 2603 C C . ALA A 1 335 ? -31.250 26.990 34.303 1.00 71.62 335 ALA A C 1
ATOM 2605 O O . ALA A 1 335 ? -31.408 28.078 33.748 1.00 71.62 335 ALA A O 1
ATOM 2606 N N . LEU A 1 336 ? -32.295 26.250 34.696 1.00 71.50 336 LEU A N 1
ATOM 2607 C CA . LEU A 1 336 ? -33.685 26.707 34.585 1.00 71.50 336 LEU A CA 1
ATOM 2608 C C . LEU A 1 336 ? -33.946 27.943 35.464 1.00 71.50 336 LEU A C 1
ATOM 2610 O O . LEU A 1 336 ? -34.775 28.786 35.126 1.00 71.50 336 LEU A O 1
ATOM 2614 N N . SER A 1 337 ? -33.247 28.049 36.597 1.00 70.25 337 SER A N 1
ATOM 2615 C CA . SER A 1 337 ? -33.407 29.157 37.541 1.00 70.25 337 SER A CA 1
ATOM 2616 C C . SER A 1 337 ? -32.601 30.404 37.160 1.00 70.25 337 SER A C 1
ATOM 2618 O O . SER A 1 337 ? -33.070 31.524 37.372 1.00 70.25 337 SER A O 1
ATOM 2620 N N . THR A 1 338 ? -31.415 30.227 36.571 1.00 71.88 338 THR A N 1
ATOM 2621 C CA . THR A 1 338 ? -30.491 31.316 36.210 1.00 71.88 338 THR A CA 1
ATOM 2622 C C . THR A 1 338 ? -30.584 31.740 34.745 1.00 71.88 338 THR A C 1
ATOM 2624 O O . THR A 1 338 ? -30.065 32.797 34.395 1.00 71.88 338 THR A O 1
ATOM 2627 N N . ASN A 1 339 ? -31.276 30.970 33.894 1.00 57.69 339 ASN A N 1
ATOM 2628 C CA . ASN A 1 339 ? -31.382 31.178 32.443 1.00 57.69 339 ASN A CA 1
ATOM 2629 C C . ASN A 1 339 ? -30.028 31.196 31.696 1.00 57.69 339 ASN A C 1
ATOM 2631 O O . ASN A 1 339 ? -29.972 31.591 30.531 1.00 57.69 339 ASN A O 1
ATOM 2635 N N . GLU A 1 340 ? -28.947 30.733 32.330 1.00 58.50 340 GLU A N 1
ATOM 2636 C CA . GLU A 1 340 ? -27.619 30.594 31.731 1.00 58.50 340 GLU A CA 1
ATOM 2637 C C . GLU A 1 340 ? -27.130 29.148 31.902 1.00 58.50 340 GLU A C 1
ATOM 2639 O O . GLU A 1 340 ? -26.981 28.652 33.017 1.00 58.50 340 GLU A O 1
ATOM 2644 N N . CYS A 1 341 ? -26.897 28.453 30.783 1.00 46.75 341 CYS A N 1
ATOM 2645 C CA . CYS A 1 341 ? -26.315 27.109 30.762 1.00 46.75 341 CYS A CA 1
ATOM 2646 C C . CYS A 1 341 ? -24.808 27.220 30.526 1.00 46.75 341 CYS A C 1
ATOM 2648 O O . CYS A 1 341 ? -24.385 27.497 29.403 1.00 46.75 341 CYS A O 1
ATOM 2650 N N . ILE A 1 342 ? -23.995 26.974 31.552 1.00 54.53 342 ILE A N 1
ATOM 2651 C CA . ILE A 1 342 ? -22.544 26.832 31.396 1.00 54.53 342 ILE A CA 1
ATOM 2652 C C . ILE A 1 342 ? -22.194 25.380 31.710 1.00 54.53 342 ILE A C 1
ATOM 2654 O O . ILE A 1 342 ? -22.160 24.978 32.869 1.00 54.53 342 ILE A O 1
ATOM 2658 N N . PHE A 1 343 ? -21.948 24.587 30.668 1.00 47.25 343 PHE A N 1
ATOM 2659 C CA . PHE A 1 343 ? -21.352 23.264 30.815 1.00 47.25 343 PHE A CA 1
ATOM 2660 C C . PHE A 1 343 ? -19.839 23.444 30.924 1.00 47.25 343 PHE A C 1
ATOM 2662 O O . PHE A 1 343 ? -19.186 23.823 29.953 1.00 47.25 343 PHE A O 1
ATOM 2669 N N . SER A 1 344 ? -19.274 23.215 32.107 1.00 42.44 344 SER A N 1
ATOM 2670 C CA . SER A 1 344 ? -17.831 23.026 32.234 1.00 42.44 344 SER A CA 1
ATOM 2671 C C . SER A 1 344 ? -17.503 21.580 31.872 1.00 42.44 344 SER A C 1
ATOM 2673 O O . SER A 1 344 ? -17.804 20.673 32.648 1.00 42.44 344 SER A O 1
ATOM 2675 N N . GLU A 1 345 ? -16.910 21.365 30.697 1.00 39.94 345 GLU A N 1
ATOM 2676 C CA . GLU A 1 345 ? -16.211 20.114 30.389 1.00 39.94 345 GLU A CA 1
ATOM 2677 C C . GLU A 1 345 ? -15.051 19.942 31.376 1.00 39.94 345 GLU A C 1
ATOM 2679 O O . GLU A 1 345 ? -14.267 20.868 31.595 1.00 39.94 345 GLU A O 1
ATOM 2684 N N . GLY A 1 346 ? -14.961 18.766 31.988 1.00 37.50 346 GLY A N 1
ATOM 2685 C CA . GLY A 1 346 ? -13.856 18.398 32.861 1.00 37.50 346 GLY A CA 1
ATOM 2686 C C . GLY A 1 346 ? -13.514 16.922 32.709 1.00 37.50 346 GLY A C 1
ATOM 2687 O O . GLY A 1 346 ? -14.319 16.090 33.115 1.00 37.50 346 GLY A O 1
ATOM 2688 N N . ASP A 1 347 ? -12.341 16.704 32.100 1.00 30.20 347 ASP A N 1
ATOM 2689 C CA . ASP A 1 347 ? -11.322 15.640 32.242 1.00 30.20 347 ASP A CA 1
ATOM 2690 C C . ASP A 1 347 ? -11.714 14.183 32.553 1.00 30.20 347 ASP A C 1
ATOM 2692 O O . ASP A 1 347 ? -12.272 13.901 33.641 1.00 30.20 347 ASP A O 1
#